Protein AF-A0A966RGW1-F1 (afdb_monomer)

pLDDT: mean 89.14, std 12.39, range [36.25, 98.25]

Foldseek 3Di:
DDWDWDADPVRDIDIDDDLQPLVSLDDAQDQEAEAEQQLPHPAPSVVSNVVSNVVVPPSHDYHYYHFAHACPGPVNVLCVLALNWAKWFQDPPPRDIDGDDLVQWDFDPVQADPVGGVLVRLLQRIWGADPPPRDTFHQDPVSLVVRCVRIDIDGPRPPHDPSR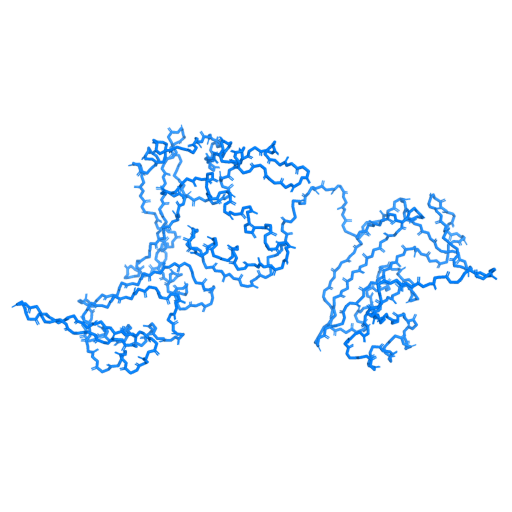HHYFDALSSPDGSSVLVSQCRVLVVCVVVVDNVSVCCSCRVHGSHHDYPPPPPPPPVPPVDVDDAQDDDQQWWAAAPVRDIHTPPDDPVRGPATQKAWEWEDDDQWIKIWIWGAGPVGDIDTRDIDIGRDLVVVVVVCVVSRNDQQRYEYECCPPNVVVVVSCVVRVYHYDYDDPDPDDDDDDPVD

Sequence (350 aa):
NKTAIKQFTNGMTLWVLGAHNKTNLQRRSIRWLIGDECWRWPTGHMAEAEARVTAFGWLGKCLFMSQGGHADDDMTKRHLMTDQREWTFACPECQARQPYQWEQIKWSADARTEQGWDYAAVRASTVMLCASCQAEFPDDDRTRKRLNQAGCYVRQNPTASPENVGFHWNALCAMSWGRLAELYLRAKQSAKLGDIEPLKIFYQKRLGQPWAEAYEDYSVDLTQSDYRLGEDWEKEAALDKSGHVLPAPYEASMASAKLRIITVDCQMDHVFVVARSWAADGSSRLLWHEKLISFDDVSNLAQRLEVHPSLVFVDAGYATYDVYRGCAARRWTALMGDARTTYQHRLPNG

Solvent-accessible surface area (backbone atoms only — not comparable to full-atom values): 20019 Å² total; per-residue (Å²): 131,77,72,48,78,47,78,46,98,87,75,49,72,50,77,46,69,53,68,79,46,63,74,67,46,47,99,54,79,37,48,73,45,76,42,69,58,42,55,74,47,52,84,66,45,66,59,44,44,55,63,20,23,59,86,44,54,93,75,28,47,80,47,79,40,59,58,28,35,43,56,86,35,63,56,47,54,51,42,70,56,11,21,39,17,37,52,23,28,39,39,91,87,77,60,54,71,43,64,77,54,75,89,34,54,46,53,53,75,83,24,54,49,101,92,48,70,42,56,66,48,33,37,75,44,17,29,40,39,37,92,84,78,59,52,78,38,65,65,45,74,68,50,41,48,58,38,51,73,57,43,47,75,44,70,71,32,85,85,35,53,90,88,35,79,32,81,48,72,42,38,71,68,79,46,60,52,16,61,50,50,46,53,50,53,53,15,51,53,38,35,77,74,72,43,49,64,55,40,50,49,43,40,12,70,39,54,43,35,57,44,60,91,63,79,72,73,77,77,58,83,72,70,84,59,99,72,59,75,68,60,87,56,86,53,44,12,24,22,30,90,87,66,50,78,39,48,49,84,70,62,73,90,59,43,70,36,53,40,34,38,36,44,34,47,56,55,97,80,34,32,42,39,42,32,32,37,26,27,71,86,72,52,72,46,75,38,48,71,50,80,39,71,47,75,66,54,52,49,54,48,30,60,76,68,59,34,46,46,72,38,30,36,32,44,30,84,45,67,42,69,60,42,50,55,54,20,65,78,58,50,32,40,71,42,70,90,67,95,64,93,74,78,87,81,76,53,102,86,104

Structure (mmCIF, N/CA/C/O backbone):
data_AF-A0A966RGW1-F1
#
_entry.id   AF-A0A966RGW1-F1
#
loop_
_atom_site.group_PDB
_atom_site.id
_atom_site.type_symbol
_atom_site.label_atom_id
_atom_site.label_alt_id
_atom_site.label_comp_id
_atom_site.label_asym_id
_atom_site.label_entity_id
_atom_site.label_seq_id
_atom_site.pdbx_PDB_ins_code
_atom_site.Cartn_x
_atom_site.Cartn_y
_atom_site.Cartn_z
_atom_site.occupancy
_atom_site.B_iso_or_equiv
_atom_site.auth_seq_id
_atom_site.auth_comp_id
_atom_site.auth_asym_id
_atom_site.auth_atom_id
_atom_site.pdbx_PDB_model_num
ATOM 1 N N . ASN A 1 1 ? -1.315 14.314 -27.175 1.00 52.00 1 ASN A N 1
ATOM 2 C CA . ASN A 1 1 ? -0.128 13.429 -27.217 1.00 52.00 1 ASN A CA 1
ATOM 3 C C . ASN A 1 1 ? 1.011 14.086 -27.977 1.00 52.00 1 ASN A C 1
ATOM 5 O O . ASN A 1 1 ? 1.069 13.976 -29.195 1.00 52.00 1 ASN A O 1
ATOM 9 N N . LYS A 1 2 ? 1.883 14.815 -27.272 1.00 62.91 2 LYS A N 1
ATOM 10 C CA . LYS A 1 2 ? 3.087 15.408 -27.868 1.00 62.91 2 LYS A CA 1
ATOM 11 C C . LYS A 1 2 ? 4.149 14.315 -27.993 1.00 62.91 2 LYS A C 1
ATOM 13 O O . LYS A 1 2 ? 4.483 13.681 -27.001 1.00 62.91 2 LYS A O 1
ATOM 18 N N . THR A 1 3 ? 4.634 14.094 -29.207 1.00 82.12 3 THR A N 1
ATOM 19 C CA . THR A 1 3 ? 5.845 13.306 -29.460 1.00 82.12 3 THR A CA 1
ATOM 20 C C . THR A 1 3 ? 7.001 14.286 -29.581 1.00 82.12 3 THR A C 1
ATOM 22 O O . THR A 1 3 ? 6.860 15.286 -30.284 1.00 82.12 3 THR A O 1
ATOM 25 N N . ALA A 1 4 ? 8.119 14.026 -28.910 1.00 90.44 4 ALA A N 1
ATOM 26 C CA . ALA A 1 4 ? 9.323 14.843 -29.037 1.00 90.44 4 ALA A CA 1
ATOM 27 C C . ALA A 1 4 ? 10.527 13.973 -29.395 1.00 90.44 4 ALA A C 1
ATOM 29 O O . ALA A 1 4 ? 10.626 12.818 -28.980 1.00 90.44 4 ALA A O 1
ATOM 30 N N . ILE A 1 5 ? 11.439 14.537 -30.181 1.00 92.75 5 ILE A N 1
ATOM 31 C CA . ILE A 1 5 ? 12.677 13.880 -30.590 1.00 92.75 5 ILE A CA 1
ATOM 32 C C . ILE A 1 5 ? 13.819 14.849 -30.321 1.00 92.75 5 ILE A C 1
ATOM 34 O O . ILE A 1 5 ? 13.765 16.004 -30.744 1.00 92.75 5 ILE A O 1
ATOM 38 N N . LYS A 1 6 ? 14.852 14.382 -29.623 1.00 93.88 6 LYS A N 1
ATOM 39 C CA . LYS A 1 6 ? 16.076 15.143 -29.379 1.00 93.88 6 LYS A CA 1
ATOM 40 C C . LYS A 1 6 ? 17.270 14.350 -29.879 1.00 93.88 6 LYS A C 1
ATOM 42 O O . LYS A 1 6 ? 17.503 13.235 -29.428 1.00 93.88 6 LYS A O 1
ATOM 47 N N . GLN A 1 7 ? 18.031 14.946 -30.785 1.00 94.75 7 GLN A N 1
ATOM 48 C CA . GLN A 1 7 ? 19.329 14.433 -31.205 1.00 94.75 7 GLN A CA 1
ATOM 49 C C . GLN A 1 7 ? 20.424 15.122 -30.391 1.00 94.75 7 GLN A C 1
ATOM 51 O O . GLN A 1 7 ? 20.390 16.341 -30.188 1.00 94.75 7 GLN A O 1
ATOM 56 N N . PHE A 1 8 ? 21.362 14.331 -29.891 1.00 94.56 8 PHE A N 1
ATOM 57 C CA . PHE A 1 8 ? 22.530 14.793 -29.154 1.00 94.56 8 PHE A CA 1
ATOM 58 C C . PHE A 1 8 ? 23.751 14.836 -30.075 1.00 94.56 8 PHE A C 1
ATOM 60 O O . PHE A 1 8 ? 23.830 14.119 -31.070 1.00 94.56 8 PHE A O 1
ATOM 67 N N . THR A 1 9 ? 24.733 15.663 -29.720 1.00 95.12 9 THR A N 1
ATOM 68 C CA . THR A 1 9 ? 25.970 15.860 -30.498 1.00 95.12 9 THR A CA 1
ATOM 69 C C . THR A 1 9 ? 26.828 14.601 -30.613 1.00 95.12 9 THR A C 1
ATOM 71 O O . THR A 1 9 ? 27.617 14.480 -31.540 1.00 95.12 9 THR A O 1
ATOM 74 N N . ASN A 1 10 ? 26.646 13.637 -29.709 1.00 92.88 10 ASN A N 1
ATOM 75 C CA . ASN A 1 10 ? 27.301 12.328 -29.740 1.00 92.88 10 ASN A CA 1
ATOM 76 C C . ASN A 1 10 ? 26.574 11.289 -30.619 1.00 92.88 10 ASN A C 1
ATOM 78 O O . ASN A 1 10 ? 26.874 10.101 -30.531 1.00 92.88 10 ASN A O 1
ATOM 82 N N . GLY A 1 11 ? 25.590 11.710 -31.420 1.00 90.25 11 GLY A N 1
ATOM 83 C CA . GLY A 1 11 ? 24.835 10.840 -32.324 1.00 90.25 11 GLY A CA 1
ATOM 84 C C . GLY A 1 11 ? 23.702 10.049 -31.663 1.00 90.25 11 GLY A C 1
ATOM 85 O O . GLY A 1 11 ? 22.970 9.344 -32.357 1.00 90.25 11 GLY A O 1
ATOM 86 N N . MET A 1 12 ? 23.501 10.167 -30.345 1.00 91.19 12 MET A N 1
ATOM 87 C CA . MET A 1 12 ? 22.359 9.539 -29.676 1.00 91.19 12 MET A CA 1
ATOM 88 C C . MET A 1 12 ? 21.057 10.289 -29.960 1.00 91.19 12 MET A C 1
ATOM 90 O O . MET A 1 12 ? 21.031 11.514 -30.080 1.00 91.19 12 MET A O 1
ATOM 94 N N . THR A 1 13 ? 19.950 9.549 -30.008 1.00 94.06 13 THR A N 1
ATOM 95 C CA . THR A 1 13 ? 18.604 10.113 -30.150 1.00 94.06 13 THR A CA 1
ATOM 96 C C . THR A 1 13 ? 17.738 9.702 -28.964 1.00 94.06 13 THR A C 1
ATOM 98 O O . THR A 1 13 ? 17.689 8.529 -28.605 1.00 94.06 13 THR A O 1
ATOM 101 N N . LEU A 1 14 ? 17.047 10.672 -28.366 1.00 94.25 14 LEU A N 1
ATOM 102 C CA . LEU A 1 14 ? 16.002 10.467 -27.368 1.00 94.25 14 LEU A CA 1
ATOM 103 C C . LEU A 1 14 ? 14.637 10.663 -28.025 1.00 94.25 14 LEU A C 1
ATOM 105 O O . LEU A 1 14 ? 14.368 11.714 -28.611 1.00 94.25 14 LEU A O 1
ATOM 109 N N . TRP A 1 15 ? 13.770 9.665 -27.880 1.00 94.19 15 TRP A N 1
ATOM 110 C CA . TRP A 1 15 ? 12.368 9.733 -28.274 1.00 94.19 15 TRP A CA 1
ATOM 111 C C . TRP A 1 15 ? 11.497 9.807 -27.026 1.00 94.19 15 TRP A C 1
ATOM 113 O O . TRP A 1 15 ? 11.569 8.935 -26.167 1.00 94.19 15 TRP A O 1
ATOM 123 N N . VAL A 1 16 ? 10.651 10.830 -26.951 1.00 94.44 16 VAL A N 1
ATOM 124 C CA . VAL A 1 16 ? 9.632 10.974 -25.909 1.00 94.44 16 VAL A CA 1
ATOM 125 C C . VAL A 1 16 ? 8.288 10.672 -26.546 1.00 94.44 16 VAL A C 1
ATOM 127 O O . VAL A 1 16 ? 7.813 11.417 -27.409 1.00 94.44 16 VAL A O 1
ATOM 130 N N . LEU A 1 17 ? 7.706 9.544 -26.152 1.00 92.94 17 LEU A N 1
ATOM 131 C CA . LEU A 1 17 ? 6.526 8.963 -26.776 1.00 92.94 17 LEU A CA 1
ATOM 132 C C . LEU A 1 17 ? 5.459 8.667 -25.724 1.00 92.94 17 LEU A C 1
ATOM 134 O O . LEU A 1 17 ? 5.764 8.202 -24.632 1.00 92.94 17 LEU A O 1
ATOM 138 N N . GLY A 1 18 ? 4.193 8.913 -26.064 1.00 92.56 18 GLY A N 1
ATOM 139 C CA . GLY A 1 18 ? 3.074 8.561 -25.189 1.00 92.56 18 GLY A CA 1
ATOM 140 C C . GLY A 1 18 ? 2.764 7.068 -25.261 1.00 92.56 18 GLY A C 1
ATOM 141 O O . GLY A 1 18 ? 2.483 6.570 -26.357 1.00 92.56 18 GLY A O 1
ATOM 142 N N . ALA A 1 19 ? 2.758 6.394 -24.108 1.00 92.12 19 ALA A N 1
ATOM 143 C CA . ALA A 1 19 ? 2.537 4.953 -24.003 1.00 92.12 19 ALA A CA 1
ATOM 144 C C . ALA A 1 19 ? 1.119 4.514 -24.395 1.00 92.12 19 ALA A C 1
ATOM 146 O O . ALA A 1 19 ? 0.965 3.418 -24.909 1.00 92.12 19 ALA A O 1
ATOM 147 N N . HIS A 1 20 ? 0.090 5.361 -24.256 1.00 91.50 20 HIS A N 1
ATOM 148 C CA . HIS A 1 20 ? -1.285 5.010 -24.653 1.00 91.50 20 HIS A CA 1
ATOM 149 C C . HIS A 1 20 ? -1.454 4.710 -26.149 1.00 91.50 20 HIS A C 1
ATOM 151 O O . HIS A 1 20 ? -2.347 3.960 -26.528 1.00 91.50 20 HIS A O 1
ATOM 157 N N . ASN A 1 21 ? -0.620 5.287 -27.020 1.00 90.88 21 ASN A N 1
ATOM 158 C CA . ASN A 1 21 ? -0.688 4.988 -28.446 1.00 90.88 21 ASN A CA 1
ATOM 159 C C . ASN A 1 21 ? 0.221 3.799 -28.764 1.00 90.88 21 ASN A C 1
ATOM 161 O O . ASN A 1 21 ? 1.435 3.967 -28.880 1.00 90.88 21 ASN A O 1
ATOM 165 N N . LYS A 1 22 ? -0.371 2.619 -28.979 1.00 88.94 22 LYS A N 1
ATOM 166 C CA . LYS A 1 22 ? 0.365 1.382 -29.277 1.00 88.94 22 LYS A CA 1
ATOM 167 C C . LYS A 1 22 ? 1.339 1.534 -30.452 1.00 88.94 22 LYS A C 1
ATOM 169 O O . LYS A 1 22 ? 2.441 1.004 -30.389 1.00 88.94 22 LYS A O 1
ATOM 174 N N . THR A 1 23 ? 1.003 2.317 -31.482 1.00 90.06 23 THR A N 1
ATOM 175 C CA . THR A 1 23 ? 1.876 2.554 -32.651 1.00 90.06 23 THR A CA 1
ATOM 176 C C . THR A 1 23 ? 3.212 3.198 -32.271 1.00 90.06 23 THR A C 1
ATOM 178 O O . THR A 1 23 ? 4.230 2.941 -32.915 1.00 90.06 23 THR A O 1
ATOM 181 N N . ASN A 1 24 ? 3.242 4.001 -31.203 1.00 90.31 24 ASN A N 1
ATOM 182 C CA . ASN A 1 24 ? 4.480 4.602 -30.709 1.00 90.31 24 ASN A CA 1
ATOM 183 C C . ASN A 1 24 ? 5.460 3.557 -30.162 1.00 90.31 24 ASN A C 1
ATOM 185 O O . ASN A 1 24 ? 6.668 3.763 -30.234 1.00 90.31 24 ASN A O 1
ATOM 189 N N . LEU A 1 25 ? 4.946 2.435 -29.662 1.00 90.62 25 LEU A N 1
ATOM 190 C CA . LEU A 1 25 ? 5.722 1.342 -29.073 1.00 90.62 25 LEU A CA 1
ATOM 191 C C . LEU A 1 25 ? 6.224 0.349 -30.134 1.00 90.62 25 LEU A C 1
ATOM 193 O O . LEU A 1 25 ? 6.805 -0.685 -29.819 1.00 90.62 25 LEU A O 1
ATOM 197 N N . GLN A 1 26 ? 6.004 0.645 -31.418 1.00 86.69 26 GLN A N 1
ATOM 198 C CA . GLN A 1 26 ? 6.347 -0.240 -32.525 1.00 86.69 26 GLN A CA 1
ATOM 199 C C . GLN A 1 26 ? 7.560 0.244 -33.337 1.00 86.69 26 GLN A C 1
ATOM 201 O O . GLN A 1 26 ? 7.945 1.415 -33.306 1.00 86.69 26 GLN A O 1
ATOM 206 N N . ARG A 1 27 ? 8.130 -0.682 -34.125 1.00 85.44 27 ARG A N 1
ATOM 207 C CA . ARG A 1 27 ? 9.086 -0.460 -35.236 1.00 85.44 27 ARG A CA 1
ATOM 208 C C . ARG A 1 27 ? 10.505 0.012 -34.890 1.00 85.44 27 ARG A C 1
ATOM 210 O O . ARG A 1 27 ? 11.372 -0.091 -35.749 1.00 85.44 27 ARG A O 1
ATOM 217 N N . ARG A 1 28 ? 10.764 0.542 -33.695 1.00 88.56 28 ARG A N 1
ATOM 218 C CA . ARG A 1 28 ? 12.084 1.089 -33.323 1.00 88.56 28 ARG A CA 1
ATOM 219 C C . ARG A 1 28 ? 12.853 0.132 -32.431 1.00 88.56 28 ARG A C 1
ATOM 221 O O . ARG A 1 28 ? 12.331 -0.251 -31.398 1.00 88.56 28 ARG A O 1
ATOM 228 N N . SER A 1 29 ? 14.103 -0.166 -32.758 1.00 92.06 29 SER A N 1
ATOM 229 C CA . SER A 1 29 ? 15.014 -0.795 -31.799 1.00 92.06 29 SER A CA 1
ATOM 230 C C . SER A 1 29 ? 15.501 0.261 -30.801 1.00 92.06 29 SER A C 1
ATOM 232 O O . SER A 1 29 ? 16.042 1.288 -31.210 1.00 92.06 29 SER A O 1
ATOM 234 N N . ILE A 1 30 ? 15.332 0.018 -29.501 1.00 93.88 30 ILE A N 1
ATOM 235 C CA . ILE A 1 30 ? 15.658 0.957 -28.418 1.00 93.88 30 ILE A CA 1
ATOM 236 C C . ILE A 1 30 ? 16.662 0.311 -27.465 1.00 93.88 30 ILE A C 1
ATOM 238 O O . ILE A 1 30 ? 16.379 -0.727 -26.890 1.00 93.88 30 ILE A O 1
ATOM 242 N N . ARG A 1 31 ? 17.832 0.923 -27.255 1.00 94.25 31 ARG A N 1
ATOM 243 C CA . ARG A 1 31 ? 18.824 0.385 -26.307 1.00 94.25 31 ARG A CA 1
ATOM 244 C C . ARG A 1 31 ? 18.465 0.667 -24.844 1.00 94.25 31 ARG A C 1
ATOM 246 O O . ARG A 1 31 ? 18.687 -0.180 -23.991 1.00 94.25 31 ARG A O 1
A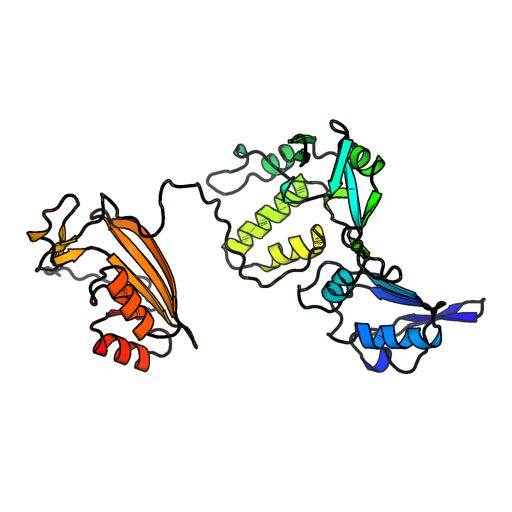TOM 253 N N . TRP A 1 32 ? 17.931 1.852 -24.556 1.00 95.12 32 TRP A N 1
ATOM 254 C CA . TRP A 1 32 ? 17.566 2.284 -23.206 1.00 95.12 32 TRP A CA 1
ATOM 255 C C . TRP A 1 32 ? 16.097 2.682 -23.207 1.00 95.12 32 TRP A C 1
ATOM 257 O O . TRP A 1 32 ? 15.737 3.720 -23.763 1.00 95.12 32 TRP A O 1
ATOM 267 N N . LEU A 1 33 ? 15.254 1.833 -22.633 1.00 95.81 33 LEU A N 1
ATOM 268 C CA . LEU A 1 33 ? 13.835 2.098 -22.469 1.00 95.81 33 LEU A CA 1
ATOM 269 C C . LEU A 1 33 ? 13.590 2.629 -21.058 1.00 95.81 33 LEU A C 1
ATOM 271 O O . LEU A 1 33 ? 13.975 1.989 -20.083 1.00 95.81 33 LEU A O 1
ATOM 275 N N . ILE A 1 34 ? 12.941 3.786 -20.961 1.00 96.69 34 ILE A N 1
ATOM 276 C CA . ILE A 1 34 ? 12.537 4.381 -19.688 1.00 96.69 34 ILE A CA 1
ATOM 277 C C . ILE A 1 34 ? 11.024 4.564 -19.732 1.00 96.69 34 ILE A C 1
ATOM 279 O O . ILE A 1 34 ? 10.515 5.262 -20.612 1.00 96.69 34 ILE A O 1
ATOM 283 N N . GLY A 1 35 ? 10.318 3.914 -18.813 1.00 95.69 35 GLY A N 1
ATOM 284 C CA . GLY A 1 35 ? 8.890 4.098 -18.607 1.00 95.69 35 GLY A CA 1
ATOM 285 C C . GLY A 1 35 ? 8.638 4.834 -17.301 1.00 95.69 35 GLY A C 1
ATOM 286 O O . GLY A 1 35 ? 9.167 4.453 -16.261 1.00 95.69 35 GLY A O 1
ATOM 287 N N . ASP A 1 36 ? 7.829 5.882 -17.367 1.00 95.50 36 ASP A N 1
ATOM 288 C CA . ASP A 1 36 ? 7.408 6.668 -16.212 1.00 95.50 36 ASP A CA 1
ATOM 289 C C . ASP A 1 36 ? 5.888 6.584 -16.049 1.00 95.50 36 ASP A C 1
ATOM 291 O O . ASP A 1 36 ? 5.157 6.406 -17.035 1.00 95.50 36 ASP A O 1
ATOM 295 N N . GLU A 1 37 ? 5.421 6.704 -14.806 1.00 94.19 37 GLU A N 1
ATOM 296 C CA . GLU A 1 37 ? 4.008 6.597 -14.421 1.00 94.19 37 GLU A CA 1
ATOM 297 C C . GLU A 1 37 ? 3.338 5.334 -14.992 1.00 94.19 37 GLU A C 1
ATOM 299 O O . GLU A 1 37 ? 2.222 5.372 -15.525 1.00 94.19 37 GLU A O 1
ATOM 304 N N . CYS A 1 38 ? 4.057 4.209 -14.918 1.00 94.94 38 CYS A N 1
ATOM 305 C CA . CYS A 1 38 ? 3.699 2.974 -15.615 1.00 94.94 38 CYS A CA 1
ATOM 306 C C . CYS A 1 38 ? 2.369 2.356 -15.150 1.00 94.94 38 CYS A C 1
ATOM 308 O O . CYS A 1 38 ? 1.731 1.668 -15.939 1.00 94.94 38 CYS A O 1
ATOM 310 N N . TRP A 1 39 ? 1.892 2.668 -13.940 1.00 92.12 39 TRP A N 1
ATOM 311 C CA . TRP A 1 39 ? 0.549 2.299 -13.457 1.00 92.12 39 TRP A CA 1
ATOM 312 C C . TRP A 1 39 ? -0.599 2.829 -14.337 1.00 92.12 39 TRP A C 1
ATOM 314 O O . TRP A 1 39 ? -1.712 2.320 -14.263 1.00 92.12 39 TRP A O 1
ATOM 324 N N . ARG A 1 40 ? -0.364 3.858 -15.169 1.00 93.00 40 ARG A N 1
ATOM 325 C CA . ARG A 1 40 ? -1.365 4.383 -16.125 1.00 93.00 40 ARG A CA 1
ATOM 326 C C . ARG A 1 40 ? -1.278 3.760 -17.510 1.00 93.00 40 ARG A C 1
ATOM 328 O O . ARG A 1 40 ? -2.094 4.082 -18.377 1.00 93.00 40 ARG A O 1
ATOM 335 N N . TRP A 1 41 ? -0.253 2.956 -17.774 1.00 93.31 41 TRP A N 1
ATOM 336 C CA . TRP A 1 41 ? -0.064 2.386 -19.100 1.00 93.31 41 TRP A CA 1
ATOM 337 C C . TRP A 1 41 ? -1.149 1.334 -19.356 1.00 93.31 41 TRP A C 1
ATOM 339 O O . TRP A 1 41 ? -1.454 0.555 -18.456 1.00 93.31 41 TRP A O 1
ATOM 349 N N . PRO A 1 42 ? -1.738 1.276 -20.566 1.00 93.12 42 PRO A N 1
ATOM 350 C CA . PRO A 1 42 ? -2.683 0.214 -20.889 1.00 93.12 42 PRO A CA 1
ATOM 351 C C . PRO A 1 42 ? -2.029 -1.167 -20.789 1.00 93.12 42 PRO A C 1
ATOM 353 O O . PRO A 1 42 ? -0.870 -1.337 -21.171 1.00 93.12 42 PRO A O 1
ATOM 356 N N . THR A 1 43 ? -2.789 -2.160 -20.337 1.00 92.00 43 THR A N 1
ATOM 357 C CA . THR A 1 43 ? -2.331 -3.549 -20.221 1.00 92.00 43 THR A CA 1
ATOM 358 C C . THR A 1 43 ? -1.711 -4.056 -21.528 1.00 92.00 43 THR A C 1
ATOM 360 O O . THR A 1 43 ? -2.234 -3.834 -22.624 1.00 92.00 43 THR A O 1
ATOM 363 N N . GLY A 1 44 ? -0.568 -4.727 -21.421 1.00 91.94 44 GLY A N 1
ATOM 364 C CA . GLY A 1 44 ? 0.227 -5.251 -22.529 1.00 91.94 44 GLY A CA 1
ATOM 365 C C . GLY A 1 44 ? 1.175 -4.232 -23.167 1.00 91.94 44 GLY A C 1
ATOM 366 O O . GLY A 1 44 ? 2.113 -4.628 -23.860 1.00 91.94 44 GLY A O 1
ATOM 367 N N . HIS A 1 45 ? 1.005 -2.926 -22.937 1.00 94.69 45 HIS A N 1
ATOM 368 C CA . HIS A 1 45 ? 1.870 -1.915 -23.556 1.00 94.69 45 HIS A CA 1
ATOM 369 C C . HIS A 1 45 ? 3.295 -1.945 -23.000 1.00 94.69 45 HIS A C 1
ATOM 371 O O . HIS A 1 45 ? 4.238 -1.628 -23.726 1.00 94.69 45 HIS A O 1
ATOM 377 N N . MET A 1 46 ? 3.477 -2.364 -21.746 1.00 93.88 46 MET A N 1
ATOM 378 C CA . MET A 1 46 ? 4.812 -2.553 -21.184 1.00 93.88 46 MET A CA 1
ATOM 379 C C . MET A 1 46 ? 5.586 -3.623 -21.961 1.00 93.88 46 MET A C 1
ATOM 381 O O . MET A 1 46 ? 6.697 -3.357 -22.410 1.00 93.88 46 MET A O 1
ATOM 385 N N . ALA A 1 47 ? 4.966 -4.777 -22.229 1.00 92.75 47 ALA A N 1
ATOM 386 C CA . ALA A 1 47 ? 5.574 -5.850 -23.015 1.00 92.75 47 ALA A CA 1
ATOM 387 C C . ALA A 1 47 ? 5.906 -5.408 -24.454 1.00 92.75 47 ALA A C 1
ATOM 389 O O . ALA A 1 47 ? 6.982 -5.711 -24.972 1.00 92.75 47 ALA A O 1
ATOM 390 N N . GLU A 1 48 ? 5.022 -4.634 -25.093 1.00 94.44 48 GLU A N 1
ATOM 391 C CA . GLU A 1 48 ? 5.275 -4.063 -26.426 1.00 94.44 48 GLU A CA 1
ATOM 392 C C . GLU A 1 48 ? 6.492 -3.127 -26.430 1.00 94.44 48 GLU A C 1
ATOM 394 O O . GLU A 1 48 ? 7.301 -3.153 -27.362 1.00 94.44 48 GLU A O 1
ATOM 399 N N . ALA A 1 49 ? 6.645 -2.316 -25.379 1.00 94.38 49 ALA A N 1
ATOM 400 C CA . ALA A 1 49 ? 7.787 -1.429 -25.217 1.00 94.38 49 ALA A CA 1
ATOM 401 C C . ALA A 1 49 ? 9.082 -2.221 -24.967 1.00 94.38 49 ALA A C 1
ATOM 403 O O . ALA A 1 49 ? 10.090 -1.975 -25.631 1.00 94.38 49 ALA A O 1
ATOM 404 N N . GLU A 1 50 ? 9.058 -3.212 -24.075 1.00 93.06 50 GLU A N 1
ATOM 405 C CA . GLU A 1 50 ? 10.206 -4.080 -23.778 1.00 93.06 50 GLU A CA 1
ATOM 406 C C . GLU A 1 50 ? 10.692 -4.854 -25.005 1.00 93.06 50 GLU A C 1
ATOM 408 O O . GLU A 1 50 ? 11.898 -4.970 -25.236 1.00 93.06 50 GLU A O 1
ATOM 413 N N . ALA A 1 51 ? 9.772 -5.308 -25.861 1.00 93.38 51 ALA A N 1
ATOM 414 C CA . ALA A 1 51 ? 10.106 -6.015 -27.092 1.00 93.38 51 ALA A CA 1
ATOM 415 C C . ALA A 1 51 ? 10.999 -5.186 -28.036 1.00 93.38 51 ALA A C 1
ATOM 417 O O . ALA A 1 51 ? 11.609 -5.739 -28.954 1.00 93.38 51 ALA A O 1
ATOM 418 N N . ARG A 1 52 ? 11.089 -3.861 -27.854 1.00 92.50 52 ARG A N 1
ATOM 419 C CA . ARG A 1 52 ? 11.974 -2.963 -28.622 1.00 92.50 52 ARG A CA 1
ATOM 420 C C . ARG A 1 52 ? 13.432 -3.022 -28.191 1.00 92.50 52 ARG A C 1
ATOM 422 O O . ARG A 1 52 ? 14.302 -2.601 -28.952 1.00 92.50 52 ARG A O 1
ATOM 429 N N . VAL A 1 53 ? 13.699 -3.562 -27.008 1.00 94.38 53 VAL A N 1
ATOM 430 C CA . VAL A 1 53 ? 15.043 -3.666 -26.432 1.00 94.38 53 VAL A CA 1
ATOM 431 C C . VAL A 1 53 ? 15.765 -4.943 -26.871 1.00 94.38 53 VAL A C 1
ATOM 433 O O . VAL A 1 53 ? 16.993 -4.980 -26.905 1.00 94.38 53 VAL A O 1
ATOM 436 N N . THR A 1 54 ? 15.013 -5.949 -27.325 1.00 89.69 54 THR A N 1
ATOM 437 C CA . THR A 1 54 ? 15.507 -7.284 -27.719 1.00 89.69 54 THR A CA 1
ATOM 438 C C . THR A 1 54 ? 16.666 -7.259 -28.721 1.00 89.69 54 THR A C 1
ATOM 440 O O . THR A 1 54 ? 17.616 -8.024 -28.572 1.00 89.69 54 THR A O 1
ATOM 443 N N . ALA A 1 55 ? 16.651 -6.338 -29.691 1.00 89.50 55 ALA A N 1
ATOM 444 C CA . ALA A 1 55 ? 17.704 -6.204 -30.701 1.00 89.50 55 ALA A CA 1
ATOM 445 C C . ALA A 1 55 ? 19.093 -5.860 -30.123 1.00 89.50 55 ALA A C 1
ATOM 447 O O . ALA A 1 55 ? 20.098 -6.042 -30.805 1.00 89.50 55 ALA A O 1
ATOM 448 N N . PHE A 1 56 ? 19.162 -5.357 -28.886 1.00 88.56 56 PHE A N 1
ATOM 449 C CA . PHE A 1 56 ? 20.413 -4.987 -28.219 1.00 88.56 56 PHE A CA 1
ATOM 450 C C . PHE A 1 56 ? 20.936 -6.056 -27.248 1.00 88.56 56 PHE A C 1
ATOM 452 O O . PHE A 1 56 ? 22.019 -5.868 -26.689 1.00 88.56 56 PHE A O 1
ATOM 459 N N . GLY A 1 57 ? 20.215 -7.170 -27.053 1.00 88.00 57 GLY A N 1
ATOM 460 C CA . GLY A 1 57 ? 20.615 -8.251 -26.146 1.00 88.00 57 GLY A CA 1
ATOM 461 C C . GLY A 1 57 ? 21.054 -7.727 -24.772 1.00 88.00 57 GLY A C 1
ATOM 462 O O . GLY A 1 57 ? 20.372 -6.904 -24.168 1.00 88.00 57 GLY A O 1
ATOM 463 N N . TRP A 1 58 ? 22.245 -8.133 -24.322 1.00 84.75 58 TRP A N 1
ATOM 464 C CA . TRP A 1 58 ? 22.830 -7.746 -23.027 1.00 84.75 58 TRP A CA 1
ATOM 465 C C . TRP A 1 58 ? 23.157 -6.245 -22.873 1.00 84.75 58 TRP A C 1
ATOM 467 O O . TRP A 1 58 ? 23.388 -5.772 -21.761 1.00 84.75 58 TRP A O 1
ATOM 477 N N . LEU A 1 59 ? 23.200 -5.476 -23.970 1.00 91.75 59 LEU A N 1
ATOM 478 C CA . LEU A 1 59 ? 23.429 -4.023 -23.936 1.00 91.75 59 LEU A CA 1
ATOM 479 C C . LEU A 1 59 ? 22.143 -3.221 -23.710 1.00 91.75 59 LEU A C 1
ATOM 481 O O . LEU A 1 59 ? 22.226 -2.006 -23.481 1.00 91.75 59 LEU A O 1
ATOM 485 N N . GLY A 1 60 ? 20.990 -3.875 -23.852 1.00 93.56 60 GLY A N 1
ATOM 486 C CA . GLY A 1 60 ? 19.674 -3.290 -23.681 1.00 93.56 60 GLY A CA 1
ATOM 487 C C . GLY A 1 60 ? 19.289 -3.172 -22.209 1.00 93.56 60 GLY A C 1
ATOM 488 O O . GLY A 1 60 ? 19.575 -4.071 -21.422 1.00 93.56 60 GLY A O 1
ATOM 489 N N . LYS A 1 61 ? 18.645 -2.069 -21.818 1.00 94.75 61 LYS A N 1
ATOM 490 C CA . LYS A 1 61 ? 18.127 -1.885 -20.454 1.00 94.75 61 LYS A CA 1
ATOM 491 C C . LYS A 1 61 ? 16.720 -1.304 -20.458 1.00 94.75 61 LYS A C 1
ATOM 493 O O . LYS A 1 61 ? 16.433 -0.385 -21.227 1.00 94.75 61 LYS A O 1
ATOM 498 N N . CYS A 1 62 ? 15.897 -1.792 -19.535 1.00 95.62 62 CYS A N 1
ATOM 499 C CA . CYS A 1 62 ? 14.579 -1.253 -19.223 1.00 95.62 62 CYS A CA 1
ATOM 500 C C . CYS A 1 62 ? 14.588 -0.683 -17.800 1.00 95.62 62 CYS A C 1
ATOM 502 O O . CYS A 1 62 ? 14.992 -1.370 -16.864 1.00 95.62 62 CYS A O 1
ATOM 504 N N . LEU A 1 63 ? 14.140 0.559 -17.640 1.00 96.44 63 LEU A N 1
ATOM 505 C CA . LEU A 1 63 ? 13.899 1.200 -16.351 1.00 96.44 63 LEU A CA 1
ATOM 506 C C . LEU A 1 63 ? 12.428 1.608 -16.288 1.00 96.44 63 LEU A C 1
ATOM 508 O O . LEU A 1 63 ? 12.014 2.506 -17.017 1.00 96.44 63 LEU A O 1
ATOM 512 N N . PHE A 1 64 ? 11.651 0.965 -15.422 1.00 96.50 64 PHE A N 1
ATOM 513 C CA . PHE A 1 64 ? 10.252 1.316 -15.189 1.00 96.50 64 PHE A CA 1
ATOM 514 C C . PHE A 1 64 ? 10.092 1.951 -13.815 1.00 96.50 64 PHE A C 1
ATOM 516 O O . PHE A 1 64 ? 10.561 1.415 -12.813 1.00 96.50 64 PHE A O 1
ATOM 523 N N . MET A 1 65 ? 9.433 3.102 -13.786 1.00 95.94 65 MET A N 1
ATOM 524 C CA . MET A 1 65 ? 9.144 3.880 -12.591 1.00 95.94 65 MET A CA 1
ATOM 525 C C . MET A 1 65 ? 7.639 4.100 -12.490 1.00 95.94 65 MET A C 1
ATOM 527 O O . MET A 1 65 ? 6.956 4.357 -13.488 1.00 95.94 65 MET A O 1
ATOM 531 N N . SER A 1 66 ? 7.111 3.965 -11.279 1.00 95.38 66 SER A N 1
ATOM 532 C CA . SER A 1 66 ? 5.688 4.108 -11.007 1.00 95.38 66 SER A CA 1
ATOM 533 C C . SER A 1 66 ? 5.439 4.272 -9.509 1.00 95.38 66 SER A C 1
ATOM 535 O O . SER A 1 66 ? 6.255 3.848 -8.694 1.00 95.38 66 SER A O 1
ATOM 537 N N . GLN A 1 67 ? 4.286 4.834 -9.157 1.00 93.25 67 GLN A N 1
ATOM 538 C CA . GLN A 1 67 ? 3.619 4.560 -7.879 1.00 93.25 67 GLN A CA 1
ATOM 539 C C . GLN A 1 67 ? 2.955 3.168 -7.907 1.00 93.25 67 GLN A C 1
ATOM 541 O O . GLN A 1 67 ? 2.920 2.520 -8.961 1.00 93.25 67 GLN A O 1
ATOM 546 N N . GLY A 1 68 ? 2.381 2.741 -6.777 1.00 90.19 68 GLY A N 1
ATOM 547 C CA . GLY A 1 68 ? 1.519 1.562 -6.742 1.00 90.19 68 GLY A CA 1
ATOM 548 C C . GLY A 1 68 ? 0.319 1.734 -7.679 1.00 90.19 68 GLY A C 1
ATOM 549 O O . GLY A 1 68 ? -0.291 2.805 -7.728 1.00 90.19 68 GLY A O 1
ATOM 550 N N . GLY A 1 69 ? 0.011 0.703 -8.460 1.00 89.62 69 GLY A N 1
ATOM 551 C CA . GLY A 1 69 ? -1.166 0.662 -9.323 1.00 89.62 69 GLY A CA 1
ATOM 552 C C . GLY A 1 69 ? -2.184 -0.348 -8.806 1.00 89.62 69 GLY A C 1
ATOM 553 O O . GLY A 1 69 ? -2.448 -0.376 -7.603 1.00 89.62 69 GLY A O 1
ATOM 554 N N . HIS A 1 70 ? -2.785 -1.143 -9.681 1.00 90.25 70 HIS A N 1
ATOM 555 C CA . HIS A 1 70 ? -3.706 -2.212 -9.280 1.00 90.25 70 HIS A CA 1
ATOM 556 C C . HIS A 1 70 ? -2.966 -3.548 -9.157 1.00 90.25 70 HIS A C 1
ATOM 558 O O . HIS A 1 70 ? -1.996 -3.787 -9.868 1.00 90.25 70 HIS A O 1
ATOM 564 N N . ALA A 1 71 ? -3.416 -4.431 -8.264 1.00 87.25 71 ALA A N 1
ATOM 565 C CA . ALA A 1 71 ? -2.738 -5.705 -7.997 1.00 87.25 71 ALA A CA 1
ATOM 566 C C . ALA A 1 71 ? -2.563 -6.603 -9.241 1.00 87.25 71 ALA A C 1
ATOM 568 O O . ALA A 1 71 ? -1.629 -7.402 -9.311 1.00 87.25 71 ALA A O 1
ATOM 569 N N . ASP A 1 72 ? -3.443 -6.465 -10.229 1.00 86.38 72 ASP A N 1
ATOM 570 C CA . ASP A 1 72 ? -3.451 -7.212 -11.483 1.00 86.38 72 ASP A CA 1
ATOM 571 C C . ASP A 1 72 ? -2.769 -6.480 -12.653 1.00 86.38 72 ASP A C 1
ATOM 573 O O . ASP A 1 72 ? -2.718 -7.020 -13.766 1.00 86.38 72 ASP A O 1
ATOM 577 N N . ASP A 1 73 ? -2.208 -5.290 -12.431 1.00 90.06 73 ASP A N 1
ATOM 578 C CA . ASP A 1 73 ? -1.573 -4.509 -13.488 1.00 90.06 73 ASP A CA 1
ATOM 579 C C . ASP A 1 73 ? -0.176 -5.023 -13.887 1.00 90.06 73 ASP A C 1
ATOM 581 O O . ASP A 1 73 ? 0.469 -5.831 -13.207 1.00 90.06 73 ASP A O 1
ATOM 585 N N . ASP A 1 74 ? 0.292 -4.564 -15.051 1.00 92.31 74 ASP A N 1
ATOM 586 C CA . ASP A 1 74 ? 1.581 -4.979 -15.610 1.00 92.31 74 ASP A CA 1
ATOM 587 C C . ASP A 1 74 ? 2.752 -4.581 -14.702 1.00 92.31 74 ASP A C 1
ATOM 589 O O . ASP A 1 74 ? 3.700 -5.352 -14.566 1.00 92.31 74 ASP A O 1
ATOM 593 N N . MET A 1 75 ? 2.690 -3.408 -14.056 1.00 92.31 75 MET A N 1
ATOM 594 C CA . MET A 1 75 ? 3.748 -2.934 -13.154 1.00 92.31 75 MET A CA 1
ATOM 595 C C . MET A 1 75 ? 3.913 -3.847 -11.946 1.00 92.31 75 MET A C 1
ATOM 597 O O . MET A 1 75 ? 5.037 -4.220 -11.608 1.00 92.31 75 MET A O 1
ATOM 601 N N . THR A 1 76 ? 2.810 -4.224 -11.312 1.00 91.94 76 THR A N 1
ATOM 602 C CA . THR A 1 76 ? 2.785 -5.078 -10.127 1.00 91.94 76 THR A CA 1
ATOM 603 C C . THR A 1 76 ? 3.292 -6.464 -10.480 1.00 91.94 76 THR A C 1
ATOM 605 O O . THR A 1 76 ? 4.222 -6.962 -9.843 1.00 91.94 76 THR A O 1
ATOM 608 N N . LYS A 1 77 ? 2.783 -7.055 -11.568 1.00 91.94 77 LYS A N 1
ATOM 609 C CA . LYS A 1 77 ? 3.292 -8.330 -12.098 1.00 91.94 77 LYS A CA 1
ATOM 610 C C . LYS A 1 77 ? 4.791 -8.262 -12.378 1.00 91.94 77 LYS A C 1
ATOM 612 O O . LYS A 1 77 ? 5.519 -9.193 -12.034 1.00 91.94 77 LYS A O 1
ATOM 617 N N . ARG A 1 78 ? 5.272 -7.159 -12.962 1.00 91.56 78 ARG A N 1
ATOM 618 C CA . ARG A 1 78 ? 6.696 -6.967 -13.250 1.00 91.56 78 ARG A CA 1
ATOM 619 C C . ARG A 1 78 ? 7.522 -6.874 -11.976 1.00 91.56 78 ARG A C 1
ATOM 621 O O . ARG A 1 78 ? 8.546 -7.542 -11.892 1.00 91.56 78 ARG A O 1
ATOM 628 N N . HIS A 1 79 ? 7.069 -6.108 -10.984 1.00 93.88 79 HIS A N 1
ATOM 629 C CA . HIS A 1 79 ? 7.741 -5.984 -9.694 1.00 93.88 79 HIS A CA 1
ATOM 630 C C . HIS A 1 79 ? 7.861 -7.340 -8.985 1.00 93.88 79 HIS A C 1
ATOM 632 O O . HIS A 1 79 ? 8.950 -7.691 -8.532 1.00 93.88 79 HIS A O 1
ATOM 638 N N . LEU A 1 80 ? 6.797 -8.151 -8.978 1.00 92.25 80 LEU A N 1
ATOM 639 C CA . LEU A 1 80 ? 6.803 -9.491 -8.374 1.00 92.25 80 LEU A CA 1
ATOM 640 C C . LEU A 1 80 ? 7.841 -10.439 -9.008 1.00 92.25 80 LEU A C 1
ATOM 642 O O . LEU A 1 80 ? 8.397 -11.292 -8.317 1.00 92.25 80 LEU A O 1
ATOM 646 N N . MET A 1 81 ? 8.161 -10.259 -10.295 1.00 92.50 81 MET A N 1
ATOM 647 C CA . MET A 1 81 ? 9.188 -11.032 -11.019 1.00 92.50 81 MET A CA 1
ATOM 648 C C . MET A 1 81 ? 10.636 -10.569 -10.759 1.00 92.50 81 MET A C 1
ATOM 650 O O . MET A 1 81 ? 11.574 -11.156 -11.310 1.00 92.50 81 MET A O 1
ATOM 654 N N . THR A 1 82 ? 10.835 -9.510 -9.969 1.00 96.06 82 THR A N 1
ATOM 655 C CA . THR A 1 82 ? 12.161 -8.990 -9.589 1.00 96.06 82 THR A CA 1
ATOM 656 C C . THR A 1 82 ? 12.630 -9.532 -8.239 1.00 96.06 82 THR A C 1
ATOM 658 O O . THR A 1 82 ? 11.886 -10.221 -7.537 1.00 96.06 82 THR A O 1
ATOM 661 N N . ASP A 1 83 ? 13.856 -9.176 -7.842 1.00 96.81 83 ASP A N 1
ATOM 662 C CA . ASP A 1 83 ? 14.395 -9.438 -6.500 1.00 96.81 83 ASP A CA 1
ATOM 663 C C . ASP A 1 83 ? 13.762 -8.594 -5.367 1.00 96.81 83 ASP A C 1
ATOM 665 O O . ASP A 1 83 ? 14.121 -8.786 -4.198 1.00 96.81 83 ASP A O 1
ATOM 669 N N . GLN A 1 84 ? 12.810 -7.709 -5.705 1.00 96.25 84 GLN A N 1
ATOM 670 C CA . GLN A 1 84 ? 11.947 -6.942 -4.795 1.00 96.25 84 GLN A CA 1
ATOM 671 C C . GLN A 1 84 ? 12.730 -6.310 -3.640 1.00 96.25 84 GLN A C 1
ATOM 673 O O . GLN A 1 84 ? 12.542 -6.662 -2.480 1.00 96.25 84 GLN A O 1
ATOM 678 N N . ARG A 1 85 ? 13.691 -5.428 -3.929 1.00 97.69 85 ARG A N 1
ATOM 679 C CA . ARG A 1 85 ? 14.494 -4.815 -2.867 1.00 97.69 85 ARG A CA 1
ATOM 680 C C . ARG A 1 85 ? 13.696 -3.776 -2.104 1.00 97.69 85 ARG A C 1
ATOM 682 O O . ARG A 1 85 ? 13.228 -2.800 -2.684 1.00 97.69 85 ARG A O 1
ATOM 689 N N . GLU A 1 86 ? 13.678 -3.931 -0.792 1.00 97.38 86 GLU A N 1
ATOM 690 C CA . GLU A 1 86 ? 13.015 -3.012 0.125 1.00 97.38 86 GLU A CA 1
ATOM 691 C C . GLU A 1 86 ? 14.033 -2.082 0.784 1.00 97.38 86 GLU A C 1
ATOM 693 O O . GLU A 1 86 ? 15.120 -2.529 1.174 1.00 97.38 86 GLU A O 1
ATOM 698 N N . TRP A 1 87 ? 13.703 -0.796 0.916 1.00 97.81 87 TRP A N 1
ATOM 699 C CA . TRP A 1 87 ? 14.519 0.136 1.693 1.00 97.81 87 TRP A CA 1
ATOM 700 C C . TRP A 1 87 ? 14.352 -0.148 3.192 1.00 97.81 87 TRP A C 1
ATOM 702 O O . TRP A 1 87 ? 13.268 -0.011 3.758 1.00 97.81 87 TRP A O 1
ATOM 712 N N . THR A 1 88 ? 15.441 -0.543 3.849 1.00 97.81 88 THR A N 1
ATOM 713 C CA . THR A 1 88 ? 15.451 -0.941 5.267 1.00 97.81 88 THR A CA 1
ATOM 714 C C . THR A 1 88 ? 16.369 -0.054 6.089 1.00 97.81 88 THR A C 1
ATOM 716 O O . THR A 1 88 ? 17.342 0.475 5.555 1.00 97.81 88 THR A O 1
ATOM 719 N N . PHE A 1 89 ? 16.137 0.027 7.397 1.00 97.44 89 PHE A N 1
ATOM 720 C CA . PHE A 1 89 ? 17.042 0.650 8.365 1.00 97.44 89 PHE A CA 1
ATOM 721 C C . PHE A 1 89 ? 17.450 -0.343 9.459 1.00 97.44 89 PHE A C 1
ATOM 723 O O . PHE A 1 89 ? 16.742 -1.313 9.730 1.00 97.44 89 PHE A O 1
ATOM 730 N N . ALA A 1 90 ? 18.603 -0.110 10.089 1.00 97.81 90 ALA A N 1
ATOM 731 C CA . ALA A 1 90 ? 18.998 -0.820 11.304 1.00 97.81 90 ALA A CA 1
ATOM 732 C C . ALA A 1 90 ? 18.509 -0.038 12.528 1.00 97.81 90 ALA A C 1
ATOM 734 O O . ALA A 1 90 ? 18.779 1.160 12.646 1.00 97.81 90 ALA A O 1
ATOM 735 N N . CYS A 1 91 ? 17.785 -0.704 13.427 1.00 97.31 91 CYS A N 1
ATOM 736 C CA . CYS A 1 91 ? 17.318 -0.099 14.667 1.00 97.31 91 CYS A CA 1
ATOM 737 C C . CYS A 1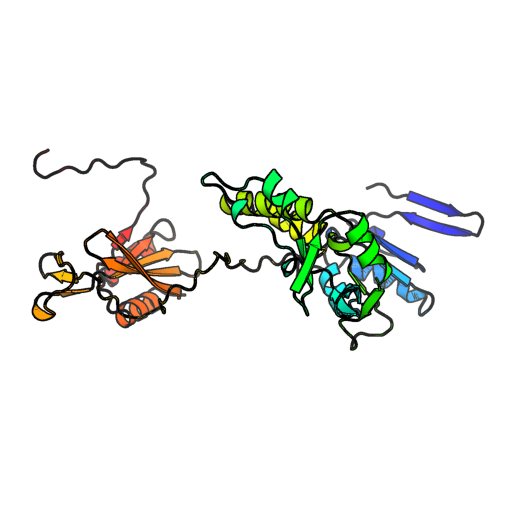 91 ? 18.516 0.373 15.513 1.00 97.31 91 CYS A C 1
ATOM 739 O O . CYS A 1 91 ? 19.368 -0.450 15.843 1.00 97.31 91 CYS A O 1
ATOM 741 N N . PRO A 1 92 ? 18.592 1.651 15.921 1.00 96.50 92 PRO A N 1
ATOM 742 C CA . PRO A 1 92 ? 19.717 2.128 16.718 1.00 96.50 92 PRO A CA 1
ATOM 743 C C . PRO A 1 92 ? 19.846 1.475 18.102 1.00 96.50 92 PRO A C 1
ATOM 745 O O . PRO A 1 92 ? 20.951 1.441 18.633 1.00 96.50 92 PRO A O 1
ATOM 748 N N . GLU A 1 93 ? 18.751 0.944 18.655 1.00 96.44 93 GLU A N 1
ATOM 749 C CA . GLU A 1 93 ? 18.716 0.345 19.997 1.00 96.44 93 GLU A CA 1
ATOM 750 C C . GLU A 1 93 ? 19.086 -1.148 19.996 1.00 96.44 93 GLU A C 1
ATOM 752 O O . GLU A 1 93 ? 19.877 -1.590 20.821 1.00 96.44 93 GLU A O 1
ATOM 757 N N . CYS A 1 94 ? 18.554 -1.940 19.054 1.00 96.31 94 CYS A N 1
ATOM 758 C CA . CYS A 1 94 ? 18.770 -3.399 19.013 1.00 96.31 94 CYS A CA 1
ATOM 759 C C . CYS A 1 94 ? 19.533 -3.905 17.782 1.00 96.31 94 CYS A C 1
ATOM 761 O O . CYS A 1 94 ? 19.779 -5.102 17.668 1.00 96.31 94 CYS A O 1
ATOM 763 N N . GLN A 1 95 ? 19.880 -3.025 16.837 1.00 96.50 95 GLN A N 1
ATOM 764 C CA . GLN A 1 95 ? 20.559 -3.339 15.570 1.00 96.50 95 GLN A CA 1
ATOM 765 C C . GLN A 1 95 ? 19.800 -4.284 14.621 1.00 96.50 95 GLN A C 1
ATOM 767 O O . GLN A 1 95 ? 20.278 -4.554 13.518 1.00 96.50 95 GLN A O 1
ATOM 772 N N . ALA A 1 96 ? 18.592 -4.730 14.982 1.00 96.50 96 ALA A N 1
ATOM 773 C CA . ALA A 1 96 ? 17.724 -5.473 14.079 1.00 96.50 96 ALA A CA 1
ATOM 774 C C . ALA A 1 96 ? 17.398 -4.625 12.840 1.00 96.50 96 ALA A C 1
ATOM 776 O O . ALA A 1 96 ? 17.035 -3.448 12.947 1.00 96.50 96 ALA A O 1
ATOM 777 N N . ARG A 1 97 ? 17.543 -5.225 11.655 1.00 96.81 97 ARG A N 1
ATOM 778 C CA . ARG A 1 97 ? 17.243 -4.579 10.375 1.00 96.81 97 ARG A CA 1
ATOM 779 C C . ARG A 1 97 ? 15.794 -4.830 9.990 1.00 96.81 97 ARG A C 1
ATOM 781 O O . ARG A 1 97 ? 15.351 -5.973 9.996 1.00 96.81 97 ARG A O 1
ATOM 788 N N . GLN A 1 98 ? 15.089 -3.770 9.618 1.00 96.50 98 GLN A N 1
ATOM 789 C CA . GLN A 1 98 ? 13.676 -3.838 9.261 1.00 96.50 98 GLN A CA 1
ATOM 790 C C . GLN A 1 98 ? 13.321 -2.855 8.141 1.00 96.50 98 GLN A C 1
ATOM 792 O O . GLN A 1 98 ? 13.968 -1.809 8.010 1.00 96.50 98 GLN A O 1
ATOM 797 N N . PRO A 1 99 ? 12.312 -3.178 7.322 1.00 96.81 99 PRO A N 1
ATOM 798 C CA . PRO A 1 99 ? 11.729 -2.231 6.384 1.00 96.81 99 PRO A CA 1
ATOM 799 C C . PRO A 1 99 ? 10.882 -1.179 7.106 1.00 96.81 99 PRO A C 1
ATOM 801 O O . PRO A 1 99 ? 10.486 -1.358 8.258 1.00 96.81 99 PRO A O 1
ATOM 804 N N . TYR A 1 100 ? 10.581 -0.093 6.400 1.00 96.25 100 TYR A N 1
ATOM 805 C CA . TYR A 1 100 ? 9.586 0.878 6.841 1.00 96.25 100 TYR A CA 1
ATOM 806 C C . TYR A 1 100 ? 8.175 0.327 6.598 1.00 96.25 100 TYR A C 1
ATOM 808 O O . TYR A 1 100 ? 7.737 0.239 5.451 1.00 96.25 100 TYR A O 1
ATOM 816 N N . GLN A 1 101 ? 7.467 -0.030 7.669 1.00 95.06 101 GLN A N 1
ATOM 817 C CA . GLN A 1 101 ? 6.129 -0.627 7.609 1.00 95.06 101 GLN A CA 1
ATOM 818 C C . GLN A 1 101 ? 5.074 0.281 8.245 1.00 95.06 101 GLN A C 1
ATOM 820 O O . GLN A 1 101 ? 5.339 0.956 9.239 1.00 95.06 101 GLN A O 1
ATOM 825 N N . TRP A 1 102 ? 3.869 0.310 7.669 1.00 95.88 102 TRP A N 1
ATOM 826 C CA . TRP A 1 102 ? 2.779 1.159 8.165 1.00 95.88 102 TRP A CA 1
ATOM 827 C C . TRP A 1 102 ? 2.300 0.707 9.548 1.00 95.88 102 TRP A C 1
ATOM 829 O O . TRP A 1 102 ? 1.982 1.526 10.405 1.00 95.88 102 TRP A O 1
ATOM 839 N N . GLU A 1 103 ? 2.346 -0.597 9.798 1.00 94.38 103 GLU A N 1
ATOM 840 C CA . GLU A 1 103 ? 1.939 -1.271 11.031 1.00 94.38 103 GLU A CA 1
ATOM 841 C C . GLU A 1 103 ? 2.749 -0.812 12.254 1.00 94.38 103 GLU A C 1
ATOM 843 O O . GLU A 1 103 ? 2.268 -0.894 13.389 1.00 94.38 103 GLU A O 1
ATOM 848 N N . GLN A 1 104 ? 3.966 -0.313 12.017 1.00 96.06 104 GLN A N 1
ATOM 849 C CA . GLN A 1 104 ? 4.878 0.223 13.027 1.00 96.06 104 GLN A CA 1
ATOM 850 C C . GLN A 1 104 ? 4.557 1.668 13.421 1.00 96.06 104 GLN A C 1
ATOM 852 O O . GLN A 1 104 ? 5.080 2.145 14.426 1.00 96.06 104 GLN A O 1
ATOM 857 N N . ILE A 1 105 ? 3.728 2.380 12.654 1.00 97.62 105 ILE A N 1
ATOM 858 C CA . ILE A 1 105 ? 3.310 3.741 12.992 1.00 97.62 105 ILE A CA 1
ATOM 859 C C . ILE A 1 105 ? 2.188 3.676 14.020 1.00 97.62 105 ILE A C 1
ATOM 861 O O . ILE A 1 105 ? 1.137 3.081 13.773 1.00 97.62 105 ILE A O 1
ATOM 865 N N . LYS A 1 106 ? 2.409 4.302 15.175 1.00 96.88 106 LYS A N 1
ATOM 866 C CA . LYS A 1 106 ? 1.444 4.385 16.276 1.00 96.88 106 LYS A CA 1
ATOM 867 C C . LYS A 1 106 ? 1.266 5.832 16.708 1.00 96.88 106 LYS A C 1
ATOM 869 O O . LYS A 1 106 ? 2.162 6.649 16.541 1.00 96.88 106 LYS A O 1
ATOM 874 N N . TRP A 1 107 ? 0.103 6.141 17.262 1.00 96.75 107 TRP A N 1
ATOM 875 C CA . TRP A 1 107 ? -0.230 7.434 17.858 1.00 96.75 107 TRP A CA 1
ATOM 876 C C . TRP A 1 107 ? -1.105 7.202 19.091 1.00 96.75 107 TRP A C 1
ATOM 878 O O . TRP A 1 107 ? -1.665 6.115 19.256 1.00 96.75 107 TRP A O 1
ATOM 888 N N . SER A 1 108 ? -1.213 8.205 19.965 1.00 93.62 108 SER A N 1
ATOM 889 C CA . SER A 1 108 ? -1.957 8.055 21.220 1.00 93.62 108 SER A CA 1
ATOM 890 C C . SER A 1 108 ? -3.450 7.813 20.974 1.00 93.62 108 SER A C 1
ATOM 892 O O . SER A 1 108 ? -4.066 8.442 20.107 1.00 93.62 108 SER A O 1
ATOM 894 N N . ALA A 1 109 ? -4.046 6.939 21.790 1.00 90.12 109 ALA A N 1
ATOM 895 C CA . ALA A 1 109 ? -5.491 6.737 21.838 1.00 90.12 109 ALA A CA 1
ATOM 896 C C . ALA A 1 109 ? -6.236 8.002 22.303 1.00 90.12 109 ALA A C 1
ATOM 898 O O . ALA A 1 109 ? -7.359 8.240 21.860 1.00 90.12 109 ALA A O 1
ATOM 899 N N . ASP A 1 110 ? -5.584 8.853 23.101 1.00 91.19 110 ASP A N 1
ATOM 900 C CA . ASP A 1 110 ? -6.147 10.111 23.612 1.00 91.19 110 ASP A CA 1
ATOM 901 C C . ASP A 1 110 ? -6.404 11.140 22.503 1.00 91.19 110 ASP A C 1
ATOM 903 O O . ASP A 1 110 ? -7.138 12.106 22.693 1.00 91.19 110 ASP A O 1
ATOM 907 N N . ALA A 1 111 ? -5.823 10.941 21.315 1.00 91.31 111 ALA A N 1
ATOM 908 C CA . ALA A 1 111 ? -6.085 11.785 20.154 1.00 91.31 111 ALA A CA 1
ATOM 909 C C . ALA A 1 111 ? -7.478 11.541 19.536 1.00 91.31 111 ALA A C 1
ATOM 911 O O . ALA A 1 111 ? -7.883 12.254 18.612 1.00 91.31 111 ALA A O 1
ATOM 912 N N . ARG A 1 112 ? -8.212 10.524 20.004 1.00 90.75 112 ARG A N 1
ATOM 913 C CA . ARG A 1 112 ? -9.578 10.230 19.575 1.00 90.75 112 ARG A CA 1
ATOM 914 C C . ARG A 1 112 ? -10.581 10.988 20.441 1.00 90.75 112 ARG A C 1
ATOM 916 O O . ARG A 1 112 ? -10.577 10.874 21.660 1.00 90.75 112 ARG A O 1
ATOM 923 N N . THR A 1 113 ? -11.481 11.718 19.797 1.00 88.75 113 THR A N 1
ATOM 924 C CA . THR A 1 113 ? -12.558 12.480 20.440 1.00 88.75 113 THR A CA 1
ATOM 925 C C . THR A 1 113 ? -13.923 11.882 20.088 1.00 88.75 113 THR A C 1
ATOM 927 O O . THR A 1 113 ? -14.042 11.080 19.159 1.00 88.75 113 THR A O 1
ATOM 930 N N . GLU A 1 114 ? -14.986 12.287 20.790 1.00 81.81 114 GLU A N 1
ATOM 931 C CA . GLU A 1 114 ? -16.362 11.853 20.477 1.00 81.81 114 GLU A CA 1
ATOM 932 C C . GLU A 1 114 ? -16.786 12.213 19.042 1.00 81.81 114 GLU A C 1
ATOM 934 O O . GLU A 1 114 ? -17.568 11.500 18.417 1.00 81.81 114 GLU A O 1
ATOM 939 N N . GLN A 1 115 ? -16.232 13.299 18.495 1.00 80.06 115 GLN A N 1
ATOM 940 C CA . GLN A 1 115 ? -16.546 13.812 17.159 1.00 80.06 115 GLN A CA 1
ATOM 941 C C . GLN A 1 115 ? -15.573 13.324 16.070 1.00 80.06 115 GLN A C 1
ATOM 943 O O . GLN A 1 115 ? -15.732 13.683 14.902 1.00 80.06 115 GLN A O 1
ATOM 948 N N . GLY A 1 116 ? -14.562 12.517 16.416 1.00 87.44 116 GLY A N 1
ATOM 949 C CA . GLY A 1 116 ? -13.583 11.994 15.462 1.00 87.44 116 GLY A CA 1
ATOM 950 C C . GLY A 1 116 ? -12.154 11.983 16.001 1.00 87.44 116 GLY A C 1
ATOM 951 O O . GLY A 1 116 ? -11.869 11.353 17.014 1.00 87.44 116 GLY A O 1
ATOM 952 N N . TRP A 1 117 ? -11.235 12.625 15.280 1.00 91.50 117 TRP A N 1
ATOM 953 C CA . TRP A 1 117 ? -9.809 12.664 15.615 1.00 91.50 117 TRP A CA 1
ATOM 954 C C . TRP A 1 117 ? -9.330 14.104 15.775 1.00 91.50 117 TRP A C 1
ATOM 956 O O . TRP A 1 117 ? -9.545 14.932 14.886 1.00 91.50 117 TRP A O 1
ATOM 966 N N . ASP A 1 118 ? -8.622 14.389 16.867 1.00 95.38 118 ASP A N 1
ATOM 967 C CA . ASP A 1 118 ? -7.802 15.592 16.973 1.00 95.38 118 ASP A CA 1
ATOM 968 C C . ASP A 1 118 ? -6.506 15.375 16.184 1.00 95.38 118 ASP A C 1
ATOM 970 O O . ASP A 1 118 ? -5.535 14.776 16.648 1.00 95.38 118 ASP A O 1
ATOM 974 N N . TYR A 1 119 ? -6.484 15.885 14.956 1.00 95.38 119 TYR A N 1
ATOM 975 C CA . TYR A 1 119 ? -5.335 15.743 14.069 1.00 95.38 119 TYR A CA 1
ATOM 976 C C . TYR A 1 119 ? -4.061 16.417 14.596 1.00 95.38 119 TYR A C 1
ATOM 978 O O . TYR A 1 119 ? -2.966 15.997 14.221 1.00 95.38 119 TYR A O 1
ATOM 986 N N . ALA A 1 120 ? -4.159 17.449 15.439 1.00 95.56 120 ALA A N 1
ATOM 987 C CA . ALA A 1 120 ? -2.977 18.050 16.050 1.00 95.56 120 ALA A CA 1
ATOM 988 C C . ALA A 1 120 ? -2.374 17.099 17.092 1.00 95.56 120 ALA A C 1
ATOM 990 O O . ALA A 1 120 ? -1.164 16.863 17.058 1.00 95.56 120 ALA A O 1
ATOM 991 N N . ALA A 1 121 ? -3.216 16.492 17.933 1.00 95.50 121 ALA A N 1
ATOM 992 C CA . ALA A 1 121 ? -2.802 15.475 18.898 1.00 95.50 121 ALA A CA 1
ATOM 993 C C . ALA A 1 121 ? -2.265 14.204 18.217 1.00 95.50 121 ALA A C 1
ATOM 995 O O . ALA A 1 121 ? -1.237 13.672 18.642 1.00 95.50 121 ALA A O 1
ATOM 996 N N . VAL A 1 122 ? -2.882 13.753 17.115 1.00 96.75 122 VAL A N 1
ATOM 997 C CA . VAL A 1 122 ? -2.360 12.637 16.301 1.00 96.75 122 VAL A CA 1
ATOM 998 C C . VAL A 1 122 ? -0.946 12.959 15.831 1.00 96.75 122 VAL A C 1
ATOM 1000 O O . VAL A 1 122 ? -0.025 12.191 16.095 1.00 96.75 122 VAL A O 1
ATOM 1003 N N . ARG A 1 123 ? -0.740 14.113 15.180 1.00 96.50 123 ARG A N 1
ATOM 1004 C CA . ARG A 1 123 ? 0.585 14.493 14.667 1.00 96.50 123 ARG A CA 1
ATOM 1005 C C . ARG A 1 123 ? 1.636 14.575 15.772 1.00 96.50 123 ARG A C 1
ATOM 1007 O O . ARG A 1 123 ? 2.750 14.121 15.555 1.00 96.50 123 ARG A O 1
ATOM 1014 N N . ALA A 1 124 ? 1.283 15.138 16.926 1.00 96.06 124 ALA A N 1
ATOM 1015 C CA . ALA A 1 124 ? 2.208 15.318 18.042 1.00 96.06 124 ALA A CA 1
ATOM 1016 C C . ALA A 1 124 ? 2.574 14.003 18.752 1.00 96.06 124 ALA A C 1
ATOM 1018 O O . ALA A 1 124 ? 3.683 13.881 19.259 1.00 96.06 124 ALA A O 1
ATOM 1019 N N . SER A 1 125 ? 1.658 13.033 18.787 1.00 96.81 125 SER A N 1
ATOM 1020 C CA . SER A 1 125 ? 1.856 11.741 19.461 1.00 96.81 125 SER A CA 1
ATOM 1021 C C . SER A 1 125 ? 2.318 10.617 18.532 1.00 96.81 125 SER A C 1
ATOM 1023 O O . SER A 1 125 ? 2.483 9.488 18.988 1.00 96.81 125 SER A O 1
ATOM 1025 N N . THR A 1 126 ? 2.498 10.889 17.235 1.00 98.25 126 THR A N 1
ATOM 1026 C CA . THR A 1 126 ? 2.887 9.845 16.285 1.00 98.25 126 THR A CA 1
ATOM 1027 C C . THR A 1 126 ? 4.349 9.450 16.467 1.00 98.25 126 THR A C 1
ATOM 1029 O O . THR A 1 126 ? 5.253 10.286 16.402 1.00 98.25 126 THR A O 1
ATOM 1032 N N . VAL A 1 127 ? 4.571 8.149 16.614 1.00 98.12 127 VAL A N 1
ATOM 1033 C CA . VAL A 1 127 ? 5.880 7.510 16.723 1.00 98.12 127 VAL A CA 1
ATOM 1034 C C . VAL A 1 127 ? 5.975 6.331 15.759 1.00 98.12 127 VAL A C 1
ATOM 1036 O O . VAL A 1 127 ? 4.967 5.753 15.343 1.00 98.12 127 VAL A O 1
ATOM 1039 N N . MET A 1 128 ? 7.201 5.955 15.411 1.00 97.81 128 MET A N 1
ATOM 1040 C CA . MET A 1 128 ? 7.494 4.681 14.759 1.00 97.81 128 MET A CA 1
ATOM 1041 C C . MET A 1 128 ? 8.059 3.707 15.782 1.00 97.81 128 MET A C 1
ATOM 1043 O O . MET A 1 128 ? 9.012 4.036 16.483 1.00 97.81 128 MET A O 1
ATOM 1047 N N . LEU A 1 129 ? 7.515 2.497 15.830 1.00 97.94 129 LEU A N 1
ATOM 1048 C CA . LEU A 1 129 ? 8.000 1.427 16.692 1.00 97.94 129 LEU A CA 1
ATOM 1049 C C . LEU A 1 129 ? 8.963 0.507 15.947 1.00 97.94 129 LEU A C 1
ATOM 1051 O O . LEU A 1 129 ? 8.734 0.120 14.801 1.00 97.94 129 LEU A O 1
ATOM 1055 N N . CYS A 1 130 ? 10.031 0.084 16.616 1.00 97.06 130 CYS A N 1
ATOM 1056 C CA . CYS A 1 130 ? 10.842 -1.021 16.120 1.00 97.06 130 CYS A CA 1
ATOM 1057 C C . CYS A 1 130 ? 10.046 -2.336 16.153 1.00 97.06 130 CYS A C 1
ATOM 1059 O O . CYS A 1 130 ? 9.621 -2.749 17.227 1.00 97.06 130 CYS A O 1
ATOM 1061 N N . ALA A 1 131 ? 9.927 -3.065 15.040 1.00 95.38 131 ALA A N 1
ATOM 1062 C CA . ALA A 1 131 ? 9.261 -4.373 15.022 1.00 95.38 131 ALA A CA 1
ATOM 1063 C C . ALA A 1 131 ? 9.919 -5.406 15.949 1.00 95.38 131 ALA A C 1
ATOM 1065 O O . ALA A 1 131 ? 9.225 -6.285 16.448 1.00 95.38 131 ALA A O 1
ATOM 1066 N N . SER A 1 132 ? 11.231 -5.312 16.201 1.00 95.38 132 SER A N 1
ATOM 1067 C CA . SER A 1 132 ? 11.940 -6.276 17.055 1.00 95.38 132 SER A CA 1
ATOM 1068 C C . SER A 1 132 ? 11.880 -5.919 18.543 1.00 95.38 132 SER A C 1
ATOM 1070 O O . SER A 1 132 ? 11.417 -6.724 19.342 1.00 95.38 132 SER A O 1
ATOM 1072 N N . CYS A 1 133 ? 12.337 -4.723 18.928 1.00 95.12 133 CYS A N 1
ATOM 1073 C CA . CYS A 1 133 ? 12.462 -4.333 20.339 1.00 95.12 133 CYS A CA 1
ATOM 1074 C C . CYS A 1 133 ? 11.387 -3.355 20.831 1.00 95.12 133 CYS A C 1
ATOM 1076 O O . CYS A 1 133 ? 11.449 -2.944 21.984 1.00 95.12 133 CYS A O 1
ATOM 1078 N N . GLN A 1 134 ? 10.448 -2.942 19.971 1.00 97.31 134 GLN A N 1
ATOM 1079 C CA . GLN A 1 134 ? 9.386 -1.968 20.277 1.00 97.31 134 GLN A CA 1
ATOM 1080 C C . GLN A 1 134 ? 9.879 -0.590 20.755 1.00 97.31 134 GLN A C 1
ATOM 1082 O O . GLN A 1 134 ? 9.085 0.210 21.232 1.00 97.31 134 GLN A O 1
ATOM 1087 N N . ALA A 1 135 ? 11.170 -0.273 20.585 1.00 97.31 135 ALA A N 1
ATOM 1088 C CA . ALA A 1 135 ? 11.689 1.065 20.853 1.00 97.31 135 ALA A CA 1
ATOM 1089 C C . ALA A 1 135 ? 10.949 2.117 20.015 1.00 97.31 135 ALA A C 1
ATOM 1091 O O . ALA A 1 135 ? 10.742 1.916 18.813 1.00 97.31 135 ALA A O 1
ATOM 1092 N N . GLU A 1 136 ? 10.587 3.227 20.657 1.00 97.88 136 GLU A N 1
ATOM 1093 C CA . GLU A 1 136 ? 9.846 4.320 20.037 1.00 97.88 136 GLU A CA 1
ATOM 1094 C C . GLU A 1 136 ? 10.793 5.341 19.406 1.00 97.88 136 GLU A C 1
ATOM 1096 O O . GLU A 1 136 ? 11.750 5.815 20.024 1.00 97.88 136 GLU A O 1
ATOM 1101 N N . PHE A 1 137 ? 10.496 5.717 18.169 1.00 97.81 137 PHE A N 1
ATOM 1102 C CA . PHE A 1 137 ? 11.180 6.778 17.451 1.00 97.81 137 PHE A CA 1
ATOM 1103 C C . PHE A 1 137 ? 10.211 7.947 17.254 1.00 97.81 137 PHE A C 1
ATOM 1105 O O . PHE A 1 137 ? 9.145 7.743 16.668 1.00 97.81 137 PHE A O 1
ATOM 1112 N N . PRO A 1 138 ? 10.552 9.165 17.711 1.00 97.75 138 PRO A N 1
ATOM 1113 C CA . PRO A 1 138 ? 9.693 10.330 17.524 1.00 97.75 138 PRO A CA 1
ATOM 1114 C C . PRO A 1 138 ? 9.652 10.770 16.054 1.00 97.75 138 PRO A C 1
ATOM 1116 O O . PRO A 1 138 ? 10.646 10.656 15.329 1.00 97.75 138 PRO A O 1
ATOM 1119 N N . ASP A 1 139 ? 8.508 11.300 15.607 1.00 97.56 139 ASP A N 1
ATOM 1120 C CA . ASP A 1 139 ? 8.370 11.860 14.259 1.00 97.56 139 ASP A CA 1
ATOM 1121 C C . ASP A 1 139 ? 9.044 13.233 14.133 1.00 97.56 139 ASP A C 1
ATOM 1123 O O . ASP A 1 139 ? 8.416 14.289 14.210 1.00 97.56 139 ASP A O 1
ATOM 1127 N N . ASP A 1 140 ? 10.350 13.217 13.888 1.00 96.38 140 ASP A N 1
ATOM 1128 C CA . ASP A 1 140 ? 11.121 14.408 13.561 1.00 96.38 140 ASP A CA 1
ATOM 1129 C C . ASP A 1 140 ? 12.162 14.132 12.458 1.00 96.38 140 ASP A C 1
ATOM 1131 O O . ASP A 1 140 ? 12.539 12.991 12.160 1.00 96.38 140 ASP A O 1
ATOM 1135 N N . ASP A 1 141 ? 12.635 15.200 11.812 1.00 95.38 141 ASP A N 1
ATOM 1136 C CA . ASP A 1 141 ? 13.581 15.091 10.698 1.00 95.38 141 ASP A CA 1
ATOM 1137 C C . ASP A 1 141 ? 14.955 14.546 11.123 1.00 95.38 141 ASP A C 1
ATOM 1139 O O . ASP A 1 141 ? 15.651 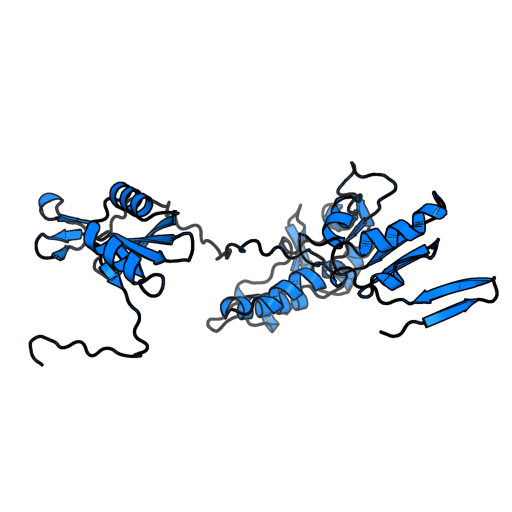13.936 10.306 1.00 95.38 141 ASP A O 1
ATOM 1143 N N . ARG A 1 142 ? 15.379 14.754 12.377 1.00 96.62 142 ARG A N 1
ATOM 1144 C CA . ARG A 1 142 ? 16.664 14.254 12.893 1.00 96.62 142 ARG A CA 1
ATOM 1145 C C . ARG A 1 142 ? 16.605 12.739 13.058 1.00 96.62 142 ARG A C 1
ATOM 1147 O O . ARG A 1 142 ? 17.541 12.051 12.649 1.00 96.62 142 ARG A O 1
ATOM 1154 N N . THR A 1 143 ? 15.512 12.229 13.603 1.00 96.69 143 THR A N 1
ATOM 1155 C CA . THR A 1 143 ? 15.235 10.810 13.792 1.00 96.69 143 THR A CA 1
ATOM 1156 C C . THR A 1 143 ? 15.133 10.112 12.444 1.00 96.69 143 THR A C 1
ATOM 1158 O O . THR A 1 143 ? 15.899 9.180 12.194 1.00 96.69 143 THR A O 1
ATOM 1161 N N . ARG A 1 144 ? 14.323 10.622 11.503 1.00 96.19 144 ARG A N 1
ATOM 1162 C CA . ARG A 1 144 ? 14.258 10.066 10.136 1.00 96.19 144 ARG A CA 1
ATOM 1163 C C . ARG A 1 144 ? 15.622 10.063 9.439 1.00 96.19 144 ARG A C 1
ATOM 1165 O O . ARG A 1 144 ? 15.989 9.057 8.831 1.00 96.19 144 ARG A O 1
ATOM 1172 N N . LYS A 1 145 ? 16.418 11.134 9.548 1.00 96.25 145 LYS A N 1
ATOM 1173 C CA . LYS A 1 145 ? 17.794 11.157 9.009 1.00 96.25 145 LYS A CA 1
ATOM 1174 C C . LYS A 1 145 ? 18.686 10.098 9.660 1.00 96.25 145 LYS A C 1
ATOM 1176 O O . LYS A 1 145 ? 19.382 9.394 8.937 1.00 96.25 145 LYS A O 1
ATOM 1181 N N . ARG A 1 146 ? 18.648 9.953 10.990 1.00 96.31 146 ARG A N 1
ATOM 1182 C CA . ARG A 1 146 ? 19.4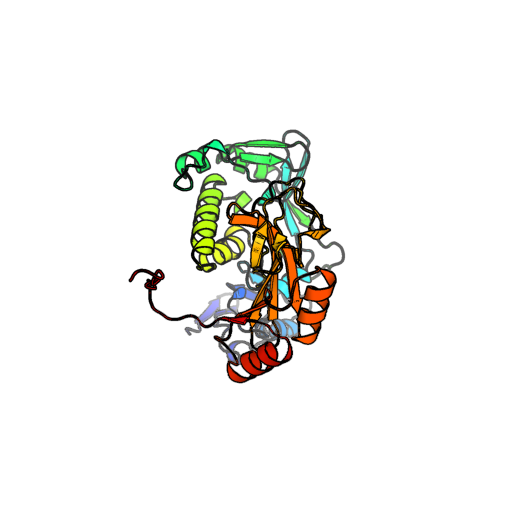21 8.940 11.734 1.00 96.31 146 ARG A CA 1
ATOM 1183 C C . ARG A 1 146 ? 19.072 7.522 11.281 1.00 96.31 146 ARG A C 1
ATOM 1185 O O . ARG A 1 146 ? 19.980 6.734 11.047 1.00 96.31 146 ARG A O 1
ATOM 1192 N N . LEU A 1 147 ? 17.786 7.204 11.117 1.00 96.62 147 LEU A N 1
ATOM 1193 C CA . LEU A 1 147 ? 17.361 5.884 10.636 1.00 96.62 147 LEU A CA 1
ATOM 1194 C C . LEU A 1 147 ? 17.850 5.628 9.197 1.00 96.62 147 LEU A C 1
ATOM 1196 O O . LEU A 1 147 ? 18.420 4.576 8.914 1.00 96.62 147 LEU A O 1
ATOM 1200 N N . ASN A 1 148 ? 17.732 6.620 8.309 1.00 96.62 148 ASN A N 1
ATOM 1201 C CA . ASN A 1 148 ? 18.182 6.494 6.918 1.00 96.62 148 ASN A CA 1
ATOM 1202 C C . ASN A 1 148 ? 19.706 6.450 6.737 1.00 96.62 148 ASN A C 1
ATOM 1204 O O . ASN A 1 148 ? 20.169 5.938 5.721 1.00 96.62 148 ASN A O 1
ATOM 1208 N N . GLN A 1 149 ? 20.502 6.953 7.685 1.00 96.12 149 GLN A N 1
ATOM 1209 C CA . GLN A 1 149 ? 21.970 6.859 7.618 1.00 96.12 149 GLN A CA 1
ATOM 1210 C C . GLN A 1 149 ? 22.464 5.406 7.621 1.00 96.12 149 GLN A C 1
ATOM 1212 O O . GLN A 1 149 ? 23.463 5.103 6.977 1.00 96.12 149 GLN A O 1
ATOM 1217 N N . ALA A 1 150 ? 21.748 4.504 8.299 1.00 93.88 150 ALA A N 1
ATOM 1218 C CA . ALA A 1 150 ? 21.994 3.059 8.263 1.00 93.88 150 ALA A CA 1
ATOM 1219 C C . ALA A 1 150 ? 21.165 2.338 7.175 1.00 93.88 150 ALA A C 1
ATOM 1221 O O . ALA A 1 150 ? 21.034 1.102 7.185 1.00 93.88 150 ALA A O 1
ATOM 1222 N N . GLY A 1 151 ? 20.563 3.120 6.275 1.00 95.56 151 GLY A N 1
ATOM 1223 C CA . GLY A 1 151 ? 19.612 2.678 5.276 1.00 95.56 151 GLY A CA 1
ATOM 1224 C C . GLY A 1 151 ? 20.267 1.902 4.138 1.00 95.56 151 GLY A C 1
ATOM 1225 O O . GLY A 1 151 ? 21.294 2.320 3.604 1.00 95.56 151 GLY A O 1
ATOM 1226 N N . CYS A 1 152 ? 19.683 0.768 3.753 1.00 96.94 152 CYS A N 1
ATOM 1227 C CA . CYS A 1 152 ? 20.088 0.057 2.543 1.00 96.94 152 CYS A CA 1
ATOM 1228 C C . CYS A 1 152 ? 18.956 -0.794 1.958 1.00 96.94 152 CYS A C 1
ATOM 1230 O O . CYS A 1 152 ? 18.024 -1.203 2.656 1.00 96.94 152 CYS A O 1
ATOM 1232 N N . TYR A 1 153 ? 19.072 -1.078 0.661 1.00 97.75 153 TYR A N 1
ATOM 1233 C CA . TYR A 1 153 ? 18.168 -1.967 -0.059 1.00 97.75 153 TYR A CA 1
ATOM 1234 C C . TYR A 1 153 ? 18.494 -3.438 0.215 1.00 97.75 153 TYR A C 1
ATOM 1236 O O . TYR A 1 153 ? 19.610 -3.885 -0.058 1.00 97.75 153 TYR A O 1
ATOM 1244 N N . VAL A 1 154 ? 17.506 -4.197 0.692 1.00 96.88 154 VAL A N 1
ATOM 1245 C CA . VAL A 1 154 ? 17.621 -5.638 0.978 1.00 96.88 154 VAL A CA 1
ATOM 1246 C C . VAL A 1 154 ? 16.682 -6.423 0.071 1.00 96.88 154 VAL A C 1
ATOM 1248 O O . VAL A 1 154 ? 15.495 -6.114 0.003 1.00 96.88 154 VAL A O 1
ATOM 1251 N N . ARG A 1 155 ? 17.210 -7.449 -0.610 1.00 96.81 155 ARG A N 1
ATOM 1252 C CA . ARG A 1 155 ? 16.430 -8.344 -1.482 1.00 96.81 155 ARG A CA 1
ATOM 1253 C C . ARG A 1 155 ? 15.375 -9.089 -0.669 1.00 96.81 155 ARG A C 1
ATOM 1255 O O . ARG A 1 155 ? 15.737 -9.745 0.304 1.00 96.81 155 ARG A O 1
ATOM 1262 N N . GLN A 1 156 ? 14.119 -9.027 -1.100 1.00 95.88 156 GLN A N 1
ATOM 1263 C CA . GLN A 1 156 ? 13.024 -9.792 -0.494 1.00 95.88 156 GLN A CA 1
ATOM 1264 C C . GLN A 1 156 ? 12.711 -11.070 -1.281 1.00 95.88 156 GLN A C 1
ATOM 1266 O O . GLN A 1 156 ? 12.239 -12.044 -0.704 1.00 95.88 156 GLN A O 1
ATOM 1271 N N . ASN A 1 157 ? 13.040 -11.112 -2.577 1.00 95.19 157 ASN A N 1
ATOM 1272 C CA . ASN A 1 157 ? 12.872 -12.298 -3.416 1.00 95.19 157 ASN A CA 1
ATOM 1273 C C . ASN A 1 157 ? 14.230 -12.811 -3.937 1.00 95.19 157 ASN A C 1
ATOM 1275 O O . ASN A 1 157 ? 14.644 -12.468 -5.046 1.00 95.19 157 ASN A O 1
ATOM 1279 N N . PRO A 1 158 ? 14.958 -13.646 -3.170 1.00 92.12 158 PRO A N 1
ATOM 1280 C CA . PRO A 1 158 ? 16.276 -14.137 -3.577 1.00 92.12 158 PRO A CA 1
ATOM 1281 C C . PRO A 1 158 ? 16.230 -15.109 -4.767 1.00 92.12 158 PRO A C 1
ATOM 1283 O O . PRO A 1 158 ? 17.272 -15.375 -5.359 1.00 92.12 158 PRO A O 1
ATOM 1286 N N . THR A 1 159 ? 15.050 -15.632 -5.117 1.00 93.19 159 THR A N 1
ATOM 1287 C CA . THR A 1 159 ? 14.867 -16.612 -6.203 1.00 93.19 159 THR A CA 1
ATOM 1288 C C . THR A 1 159 ? 14.677 -15.977 -7.581 1.00 93.19 159 THR A C 1
ATOM 1290 O O . THR A 1 159 ? 14.711 -16.681 -8.590 1.00 93.19 159 THR A O 1
ATOM 1293 N N . ALA A 1 160 ? 14.483 -14.657 -7.642 1.00 93.31 160 ALA A N 1
ATOM 1294 C CA . ALA A 1 160 ? 14.296 -13.941 -8.896 1.00 93.31 160 ALA A CA 1
ATOM 1295 C C . ALA A 1 160 ? 15.534 -14.012 -9.802 1.00 93.31 160 ALA A C 1
ATOM 1297 O O . ALA A 1 160 ? 16.672 -14.110 -9.335 1.00 93.31 160 ALA A O 1
ATOM 1298 N N . SER A 1 161 ? 15.306 -13.890 -11.114 1.00 91.50 161 SER A N 1
ATOM 1299 C CA . SER A 1 161 ? 16.397 -13.774 -12.084 1.00 91.50 161 SER A CA 1
ATOM 1300 C C . SER A 1 161 ? 17.324 -12.605 -11.711 1.00 91.50 161 SER A C 1
ATOM 1302 O O . SER A 1 161 ? 16.823 -11.503 -11.473 1.00 91.50 161 SER A O 1
ATOM 1304 N N . PRO A 1 162 ? 18.660 -12.784 -11.726 1.00 8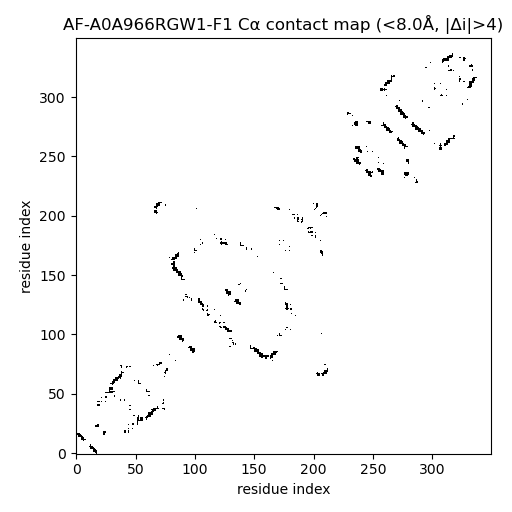9.50 162 PRO A N 1
ATOM 1305 C CA . PRO A 1 162 ? 19.614 -11.704 -11.460 1.00 89.50 162 PRO A CA 1
ATOM 1306 C C . PRO A 1 162 ? 19.492 -10.504 -12.410 1.00 89.50 162 PRO A C 1
ATOM 1308 O O . PRO A 1 162 ? 19.967 -9.417 -12.084 1.00 89.50 162 PRO A O 1
ATOM 1311 N N . GLU A 1 163 ? 18.877 -10.701 -13.578 1.00 90.06 163 GLU A N 1
ATOM 1312 C CA . GLU A 1 163 ? 18.638 -9.658 -14.580 1.00 90.06 163 GLU A CA 1
ATOM 1313 C C . GLU A 1 163 ? 17.475 -8.725 -14.200 1.00 90.06 163 GLU A C 1
ATOM 1315 O O . GLU A 1 163 ? 17.431 -7.581 -14.652 1.00 90.06 163 GLU A O 1
ATOM 1320 N N . ASN A 1 164 ? 16.563 -9.178 -13.329 1.00 93.12 164 ASN A N 1
ATOM 1321 C CA . ASN A 1 164 ? 15.380 -8.432 -12.908 1.00 93.12 164 ASN A CA 1
ATOM 1322 C C . ASN A 1 164 ? 15.584 -7.856 -11.504 1.00 93.12 164 ASN A C 1
ATOM 1324 O O . ASN A 1 164 ? 15.362 -8.527 -10.493 1.00 93.12 164 ASN A O 1
ATOM 1328 N N . VAL A 1 165 ? 15.969 -6.584 -11.442 1.00 96.50 165 VAL A N 1
ATOM 1329 C CA . VAL A 1 165 ? 16.178 -5.876 -10.175 1.00 96.50 165 VAL A CA 1
ATOM 1330 C C . VAL A 1 165 ? 15.022 -4.922 -9.911 1.00 96.50 165 VAL A C 1
ATOM 1332 O O . VAL A 1 165 ? 14.710 -4.080 -10.753 1.00 96.50 165 VAL A O 1
ATOM 1335 N N . GLY A 1 166 ? 14.408 -5.039 -8.737 1.00 96.69 166 GLY A N 1
ATOM 1336 C CA . GLY A 1 166 ? 13.295 -4.193 -8.312 1.00 96.69 166 GLY A CA 1
ATOM 1337 C C . GLY A 1 166 ? 13.650 -3.407 -7.067 1.00 96.69 166 GLY A C 1
ATOM 1338 O O . GLY A 1 166 ? 14.384 -3.893 -6.212 1.00 96.69 166 GLY A O 1
ATOM 1339 N N . PHE A 1 167 ? 13.113 -2.198 -6.959 1.00 96.94 167 PHE A N 1
ATOM 1340 C CA . PHE A 1 167 ? 13.281 -1.337 -5.794 1.00 96.94 167 PHE A CA 1
ATOM 1341 C C . PHE A 1 167 ? 11.916 -0.815 -5.371 1.00 96.94 167 PHE A C 1
ATOM 1343 O O . PHE A 1 167 ? 11.136 -0.388 -6.222 1.00 96.94 167 PHE A O 1
ATOM 1350 N N . HIS A 1 168 ? 11.648 -0.834 -4.073 1.00 96.44 168 HIS A N 1
ATOM 1351 C CA . HIS A 1 168 ? 10.454 -0.254 -3.484 1.00 96.44 168 HIS A CA 1
ATOM 1352 C C . HIS A 1 168 ? 10.841 0.860 -2.506 1.00 96.44 168 HIS A C 1
ATOM 1354 O O . HIS A 1 168 ? 11.720 0.697 -1.657 1.00 96.44 168 HIS A O 1
ATOM 1360 N N . TRP A 1 169 ? 10.203 2.019 -2.672 1.00 93.38 169 TRP A N 1
ATOM 1361 C CA . TRP A 1 169 ? 10.417 3.200 -1.845 1.00 93.38 169 TRP A CA 1
ATOM 1362 C C . TRP A 1 169 ? 9.090 3.603 -1.203 1.00 93.38 169 TRP A C 1
ATOM 1364 O O . TRP A 1 169 ? 8.213 4.168 -1.851 1.00 93.38 169 TRP A O 1
ATOM 1374 N N . ASN A 1 170 ? 8.993 3.377 0.105 1.00 95.31 170 ASN A N 1
ATOM 1375 C CA . ASN A 1 170 ? 7.876 3.819 0.931 1.00 95.31 170 ASN A CA 1
ATOM 1376 C C . ASN A 1 170 ? 8.069 5.262 1.455 1.00 95.31 170 ASN A C 1
ATOM 1378 O O . ASN A 1 170 ? 9.132 5.598 1.988 1.00 95.31 170 ASN A O 1
ATOM 1382 N N . ALA A 1 171 ? 7.042 6.119 1.379 1.00 97.12 171 ALA A N 1
ATOM 1383 C CA . ALA A 1 171 ? 7.106 7.504 1.862 1.00 97.12 171 ALA A CA 1
ATOM 1384 C C . ALA A 1 171 ? 7.463 7.625 3.353 1.00 97.12 171 ALA A C 1
ATOM 1386 O O . ALA A 1 171 ? 7.962 8.671 3.765 1.00 97.12 171 ALA A O 1
ATOM 1387 N N . LEU A 1 172 ? 7.262 6.574 4.151 1.00 96.88 172 LEU A N 1
ATOM 1388 C CA . LEU A 1 172 ? 7.643 6.516 5.564 1.00 96.88 172 LEU A CA 1
ATOM 1389 C C . LEU A 1 172 ? 9.122 6.831 5.823 1.00 96.88 172 LEU A C 1
ATOM 1391 O O . LEU A 1 172 ? 9.451 7.359 6.884 1.00 96.88 172 LEU A O 1
ATOM 1395 N N . CYS A 1 173 ? 10.027 6.561 4.880 1.00 95.94 173 CYS A N 1
ATOM 1396 C CA . CYS A 1 173 ? 11.435 6.897 5.082 1.00 95.94 173 CYS A CA 1
ATOM 1397 C C . CYS A 1 173 ? 11.728 8.396 4.880 1.00 95.94 173 CYS A C 1
ATOM 1399 O O . CYS A 1 173 ? 12.754 8.881 5.349 1.00 95.94 173 CYS A O 1
ATOM 1401 N N . ALA A 1 174 ? 10.845 9.154 4.223 1.00 95.06 174 ALA A N 1
ATOM 1402 C CA . ALA A 1 174 ? 11.105 10.542 3.831 1.00 95.06 174 ALA A CA 1
ATOM 1403 C C . ALA A 1 174 ? 10.108 11.558 4.416 1.00 95.06 174 ALA A C 1
ATOM 1405 O O . ALA A 1 174 ? 10.471 12.712 4.643 1.00 95.06 174 ALA A O 1
ATOM 1406 N N . MET A 1 175 ? 8.869 11.155 4.687 1.00 96.62 175 MET A N 1
ATOM 1407 C CA . MET A 1 175 ? 7.769 12.038 5.081 1.00 96.62 175 MET A CA 1
ATOM 1408 C C . MET A 1 175 ? 7.471 11.943 6.582 1.00 96.62 175 MET A C 1
ATOM 1410 O O . MET A 1 175 ? 7.716 10.909 7.195 1.00 96.62 175 MET A O 1
ATOM 1414 N N . SER A 1 176 ? 6.909 13.011 7.160 1.00 97.62 176 SER A N 1
ATOM 1415 C CA . SER A 1 176 ? 6.421 12.999 8.548 1.00 97.62 176 SER A CA 1
ATOM 1416 C C . SER A 1 176 ? 5.371 11.905 8.741 1.00 97.62 176 SER A C 1
ATOM 1418 O O . SER A 1 176 ? 4.370 11.855 8.014 1.00 97.62 176 SER A O 1
ATOM 1420 N N . TRP A 1 177 ? 5.599 11.044 9.729 1.00 98.12 177 TRP A N 1
ATOM 1421 C CA . TRP A 1 177 ? 4.691 9.957 10.087 1.00 98.12 177 TRP A CA 1
ATOM 1422 C C . TRP A 1 177 ? 3.366 10.487 10.619 1.00 98.12 177 TRP A C 1
ATOM 1424 O O . TRP A 1 177 ? 2.319 9.995 10.212 1.00 98.12 177 TRP A O 1
ATOM 1434 N N . GLY A 1 178 ? 3.380 11.549 11.424 1.00 97.62 178 GLY A N 1
ATOM 1435 C CA . GLY A 1 178 ? 2.173 12.210 11.908 1.00 97.62 178 GLY A CA 1
ATOM 1436 C C . GLY A 1 178 ? 1.344 12.798 10.772 1.00 97.62 178 GLY A C 1
ATOM 1437 O O . GLY A 1 178 ? 0.115 12.692 10.767 1.00 97.62 178 GLY A O 1
ATOM 1438 N N . ARG A 1 179 ? 1.992 13.369 9.747 1.00 97.50 179 ARG A N 1
ATOM 1439 C CA . ARG A 1 179 ? 1.279 13.838 8.550 1.00 97.50 179 ARG A CA 1
ATOM 1440 C C . ARG A 1 179 ? 0.678 12.681 7.754 1.00 97.50 179 ARG A C 1
ATOM 1442 O O . ARG A 1 179 ? -0.426 12.830 7.231 1.00 97.50 179 ARG A O 1
ATOM 1449 N N . LEU A 1 180 ? 1.379 11.552 7.647 1.00 97.94 180 LEU A N 1
ATOM 1450 C CA . LEU A 1 180 ? 0.837 10.341 7.026 1.00 97.94 180 LEU A CA 1
ATOM 1451 C C . LEU A 1 180 ? -0.341 9.776 7.832 1.00 97.94 180 LEU A C 1
ATOM 1453 O O . LEU A 1 180 ? -1.358 9.446 7.229 1.00 97.94 180 LEU A O 1
ATOM 1457 N N . ALA A 1 181 ? -0.254 9.746 9.164 1.00 97.81 181 ALA A N 1
ATOM 1458 C CA . ALA A 1 181 ? -1.333 9.319 10.057 1.00 97.81 181 ALA A CA 1
ATOM 1459 C C . ALA A 1 181 ? -2.584 10.182 9.880 1.00 97.81 181 ALA A C 1
ATOM 1461 O O . ALA A 1 181 ? -3.675 9.651 9.687 1.00 97.81 181 ALA A O 1
ATOM 1462 N N . GLU A 1 182 ? -2.438 11.508 9.825 1.00 97.06 182 GLU A N 1
ATOM 1463 C CA . GLU A 1 182 ? -3.556 12.403 9.515 1.00 97.06 182 GLU A CA 1
ATOM 1464 C C . GLU A 1 182 ? -4.189 12.088 8.146 1.00 97.06 182 GLU A C 1
ATOM 1466 O O . GLU A 1 182 ? -5.414 12.003 8.044 1.00 97.06 182 GLU A O 1
ATOM 1471 N N . LEU A 1 183 ? -3.379 11.920 7.092 1.00 97.19 183 LEU A N 1
ATOM 1472 C CA . LEU A 1 183 ? -3.886 11.592 5.752 1.00 97.19 183 LEU A CA 1
ATOM 1473 C C . LEU A 1 183 ? -4.646 10.262 5.748 1.00 97.19 183 LEU A C 1
ATOM 1475 O O . LEU A 1 183 ? -5.726 10.186 5.166 1.00 97.19 183 LEU A O 1
ATOM 1479 N N . TYR A 1 184 ? -4.108 9.247 6.422 1.00 96.44 184 TYR A N 1
ATOM 1480 C CA . TYR A 1 184 ? -4.733 7.936 6.553 1.00 96.44 184 TYR A CA 1
ATOM 1481 C C . TYR A 1 184 ? -6.062 8.002 7.311 1.00 96.44 184 TYR A C 1
ATOM 1483 O O . TYR A 1 184 ? -7.058 7.445 6.859 1.00 96.44 184 TYR A O 1
ATOM 1491 N N . LEU A 1 185 ? -6.117 8.719 8.437 1.00 95.25 185 LEU A N 1
ATOM 1492 C CA . LEU A 1 185 ? -7.336 8.855 9.239 1.00 95.25 185 LEU A CA 1
ATOM 1493 C C . LEU A 1 185 ? -8.438 9.608 8.490 1.00 95.25 185 LEU A C 1
ATOM 1495 O O . LEU A 1 185 ? -9.595 9.184 8.521 1.00 95.25 185 LEU A O 1
ATOM 1499 N N . ARG A 1 186 ? -8.083 10.676 7.763 1.00 94.94 186 ARG A N 1
ATOM 1500 C CA . ARG A 1 186 ? -9.018 11.383 6.873 1.00 94.94 186 ARG A CA 1
ATOM 1501 C C . ARG A 1 186 ? -9.525 10.463 5.766 1.00 94.94 186 ARG A C 1
ATOM 1503 O O . ARG A 1 186 ? -10.724 10.422 5.518 1.00 94.94 186 ARG A O 1
ATOM 1510 N N . ALA A 1 187 ? -8.632 9.690 5.150 1.00 93.19 187 ALA A N 1
ATOM 1511 C CA . ALA A 1 187 ? -9.002 8.722 4.127 1.00 93.19 187 ALA A CA 1
ATOM 1512 C C . ALA A 1 187 ? -9.935 7.626 4.668 1.00 93.19 187 ALA A C 1
ATOM 1514 O O . ALA A 1 187 ? -10.940 7.315 4.036 1.00 93.19 187 ALA A O 1
ATOM 1515 N N . LYS A 1 188 ? -9.675 7.103 5.874 1.00 91.12 188 LYS A N 1
ATOM 1516 C CA . LYS A 1 188 ? -10.577 6.167 6.562 1.00 91.12 188 LYS A CA 1
ATOM 1517 C C . LYS A 1 188 ? -11.936 6.789 6.877 1.00 91.12 188 LYS A C 1
ATOM 1519 O O . LYS A 1 188 ? -12.947 6.097 6.797 1.00 91.12 188 LYS A O 1
ATOM 1524 N N . GLN A 1 189 ? -11.985 8.068 7.244 1.00 90.31 189 GLN A N 1
ATOM 1525 C CA . GLN A 1 189 ? -13.249 8.768 7.469 1.00 90.31 189 GLN A CA 1
ATOM 1526 C C . GLN A 1 189 ? -14.057 8.899 6.171 1.00 90.31 189 GLN A C 1
ATOM 1528 O O . GLN A 1 189 ? -15.245 8.590 6.186 1.00 90.31 189 GLN A O 1
ATOM 1533 N N . SER A 1 190 ? -13.424 9.274 5.054 1.00 87.44 190 SER A N 1
ATOM 1534 C CA . SER A 1 190 ? -14.069 9.289 3.732 1.00 87.44 190 SER A CA 1
ATOM 1535 C C . SER A 1 190 ? -14.570 7.904 3.319 1.00 87.44 190 SER A C 1
ATOM 1537 O O . SER A 1 190 ? -15.714 7.775 2.890 1.00 87.44 190 SER A O 1
ATOM 1539 N N . ALA A 1 191 ? -13.773 6.856 3.551 1.00 87.62 191 ALA A N 1
ATOM 1540 C CA . ALA A 1 191 ? -14.155 5.484 3.224 1.00 87.62 191 ALA A CA 1
ATOM 1541 C C . ALA A 1 191 ? -15.393 5.019 4.009 1.00 87.62 191 ALA A C 1
ATOM 1543 O O . ALA A 1 191 ? -16.264 4.358 3.450 1.00 87.62 191 ALA A O 1
ATOM 1544 N N . LYS A 1 192 ? -15.533 5.423 5.281 1.00 84.00 192 LYS A N 1
ATOM 1545 C CA . LYS A 1 192 ? -16.752 5.171 6.079 1.00 84.00 192 LYS A CA 1
ATOM 1546 C C . LYS A 1 192 ? -17.998 5.866 5.524 1.00 84.00 192 LYS A C 1
ATOM 1548 O O . LYS A 1 192 ? -19.104 5.416 5.796 1.00 84.00 192 LYS A O 1
ATOM 1553 N N . LEU A 1 193 ? -17.821 6.953 4.776 1.00 85.00 193 LEU A N 1
ATOM 1554 C CA . LEU A 1 193 ? -18.894 7.680 4.093 1.00 85.00 193 LEU A CA 1
ATOM 1555 C C . LEU A 1 193 ? -19.127 7.175 2.656 1.00 85.00 193 LEU A C 1
ATOM 1557 O O . LEU A 1 193 ? -19.946 7.749 1.944 1.00 85.00 193 LEU A O 1
ATOM 1561 N N . GLY A 1 194 ? -18.426 6.117 2.231 1.00 82.50 194 GLY A N 1
ATOM 1562 C CA . GLY A 1 194 ? -18.563 5.492 0.912 1.00 82.50 194 GLY A CA 1
ATOM 1563 C C . GLY A 1 194 ? -17.539 5.939 -0.137 1.00 82.50 194 GLY A C 1
ATOM 1564 O O . GLY A 1 194 ? -17.539 5.393 -1.236 1.00 82.50 194 GLY A O 1
ATOM 1565 N N . ASP A 1 195 ? -16.645 6.882 0.178 1.00 87.31 195 ASP A N 1
ATOM 1566 C CA . ASP A 1 195 ? -15.581 7.322 -0.736 1.00 87.31 195 ASP A CA 1
ATOM 1567 C C . ASP A 1 195 ? -14.234 6.670 -0.386 1.00 87.31 195 ASP A C 1
ATOM 1569 O O . ASP A 1 195 ? -13.513 7.115 0.510 1.00 87.31 195 ASP A O 1
ATOM 1573 N N . ILE A 1 196 ? -13.896 5.594 -1.101 1.00 89.94 196 ILE A N 1
ATOM 1574 C CA . ILE A 1 196 ? -12.665 4.812 -0.899 1.00 89.94 196 ILE A CA 1
ATOM 1575 C C . ILE A 1 196 ? -11.440 5.384 -1.627 1.00 89.94 196 ILE A C 1
ATOM 1577 O O . ILE A 1 196 ? -10.308 4.995 -1.327 1.00 89.94 196 ILE A O 1
ATOM 1581 N N . GLU A 1 197 ? -11.632 6.305 -2.574 1.00 91.69 197 GLU A N 1
ATOM 1582 C CA . GLU A 1 197 ? -10.556 6.810 -3.436 1.00 91.69 197 GLU A CA 1
ATOM 1583 C C . GLU A 1 197 ? -9.410 7.468 -2.638 1.00 91.69 197 GLU A C 1
ATOM 1585 O O . GLU A 1 197 ? -8.241 7.195 -2.932 1.00 91.69 197 GLU A O 1
ATOM 1590 N N . PRO A 1 198 ? -9.662 8.253 -1.569 1.00 93.81 198 PRO A N 1
ATOM 1591 C CA . PRO A 1 198 ? -8.593 8.782 -0.724 1.00 93.81 198 PRO A CA 1
ATOM 1592 C C . PRO A 1 198 ? -7.734 7.697 -0.064 1.00 93.81 198 PRO A C 1
ATOM 1594 O O . PRO A 1 198 ? -6.526 7.891 0.106 1.00 93.81 198 PRO A O 1
ATOM 1597 N N . LEU A 1 199 ? -8.336 6.561 0.306 1.00 93.12 199 LEU A N 1
ATOM 1598 C CA . LEU A 1 199 ? -7.627 5.444 0.931 1.00 93.12 199 LEU A CA 1
ATOM 1599 C C . LEU A 1 199 ? -6.762 4.726 -0.101 1.00 93.12 199 LEU A C 1
ATOM 1601 O O . LEU A 1 199 ? -5.569 4.532 0.128 1.00 93.12 199 LEU A O 1
ATOM 1605 N N . LYS A 1 200 ? -7.313 4.469 -1.287 1.00 93.19 200 LYS A N 1
ATOM 1606 C CA . LYS A 1 200 ? -6.554 3.955 -2.428 1.00 93.19 200 LYS A CA 1
ATOM 1607 C C . LYS A 1 200 ? -5.345 4.834 -2.756 1.00 93.19 200 LYS A C 1
ATOM 1609 O O . LYS A 1 200 ? -4.224 4.336 -2.863 1.00 93.19 200 LYS A O 1
ATOM 1614 N N . ILE A 1 201 ? -5.540 6.153 -2.836 1.00 94.31 201 ILE A N 1
ATOM 1615 C CA . ILE A 1 201 ? -4.460 7.127 -3.062 1.00 94.31 201 ILE A CA 1
ATOM 1616 C C . ILE A 1 201 ? -3.395 7.041 -1.964 1.00 94.31 201 ILE A C 1
ATOM 1618 O O . ILE A 1 201 ? -2.205 7.184 -2.257 1.00 94.31 201 ILE A O 1
ATOM 1622 N N . PHE A 1 202 ? -3.787 6.821 -0.708 1.00 95.75 202 PHE A N 1
ATOM 1623 C CA . PHE A 1 202 ? -2.840 6.667 0.390 1.00 95.75 202 PHE A CA 1
ATOM 1624 C C . PHE A 1 202 ? -1.924 5.452 0.174 1.00 95.75 202 PHE A C 1
ATOM 1626 O O . PHE A 1 202 ? -0.703 5.621 0.135 1.00 95.75 202 PHE A O 1
ATOM 1633 N N . TYR A 1 203 ? -2.482 4.264 -0.054 1.00 94.50 203 TYR A N 1
ATOM 1634 C CA . TYR A 1 203 ? -1.690 3.048 -0.280 1.00 94.50 203 TYR A CA 1
ATOM 1635 C C . TYR A 1 203 ? -0.814 3.151 -1.536 1.00 94.50 203 TYR A C 1
ATOM 1637 O O . TYR A 1 203 ? 0.398 2.939 -1.472 1.00 94.50 203 TYR A O 1
ATOM 1645 N N . GLN A 1 204 ? -1.387 3.592 -2.656 1.00 94.31 204 GLN A N 1
ATOM 1646 C CA . GLN A 1 204 ? -0.677 3.679 -3.932 1.00 94.31 204 GLN A CA 1
ATOM 1647 C C . GLN A 1 204 ? 0.431 4.735 -3.934 1.00 94.31 204 GLN A C 1
ATOM 1649 O O . GLN A 1 204 ? 1.558 4.459 -4.352 1.00 94.31 204 GLN A O 1
ATOM 1654 N N . LYS A 1 205 ? 0.129 5.958 -3.475 1.00 94.69 205 LYS A N 1
ATOM 1655 C CA . LYS A 1 205 ? 1.044 7.106 -3.607 1.00 94.69 205 LYS A CA 1
ATOM 1656 C C . LYS A 1 205 ? 1.958 7.315 -2.411 1.00 94.69 205 LYS A C 1
ATOM 1658 O O . LYS A 1 205 ? 3.003 7.943 -2.564 1.00 94.69 205 LYS A O 1
ATOM 1663 N N . ARG A 1 206 ? 1.541 6.904 -1.209 1.00 96.12 206 ARG A N 1
ATOM 1664 C CA . ARG A 1 206 ? 2.353 7.061 0.008 1.00 96.12 206 ARG A CA 1
ATOM 1665 C C . ARG A 1 206 ? 3.095 5.782 0.326 1.00 96.12 206 ARG A C 1
ATOM 1667 O O . ARG A 1 206 ? 4.308 5.834 0.492 1.00 96.12 206 ARG A O 1
ATOM 1674 N N . LEU A 1 207 ? 2.395 4.655 0.380 1.00 95.88 207 LEU A N 1
ATOM 1675 C CA . LEU A 1 207 ? 3.043 3.394 0.731 1.00 95.88 207 LEU A CA 1
ATOM 1676 C C . LEU A 1 207 ? 3.730 2.724 -0.459 1.00 95.88 207 LEU A C 1
ATOM 1678 O O . LEU A 1 207 ? 4.575 1.875 -0.222 1.00 95.88 207 LEU A O 1
ATOM 1682 N N . GLY A 1 208 ? 3.420 3.128 -1.697 1.00 94.81 208 GLY A N 1
ATOM 1683 C CA . GLY A 1 208 ? 3.996 2.527 -2.905 1.00 94.81 208 GLY A CA 1
ATOM 1684 C C . GLY A 1 208 ? 3.419 1.145 -3.219 1.00 94.81 208 GLY A C 1
ATOM 1685 O O . GLY A 1 208 ? 3.977 0.413 -4.031 1.00 94.81 208 GLY A O 1
ATOM 1686 N N . GLN A 1 209 ? 2.297 0.793 -2.589 1.00 93.38 209 GLN A N 1
ATOM 1687 C CA . GLN A 1 209 ? 1.723 -0.544 -2.632 1.00 93.38 209 GLN A CA 1
ATOM 1688 C C . GLN A 1 209 ? 0.621 -0.646 -3.692 1.00 93.38 209 GLN A C 1
ATOM 1690 O O . GLN A 1 209 ? -0.127 0.316 -3.899 1.00 93.38 209 GLN A O 1
ATOM 1695 N N . PRO A 1 210 ? 0.497 -1.798 -4.372 1.00 92.56 210 PRO A N 1
ATOM 1696 C CA . PRO A 1 210 ? -0.617 -2.030 -5.271 1.00 92.56 210 PRO A CA 1
ATOM 1697 C C . PRO A 1 210 ? -1.931 -2.074 -4.489 1.00 92.56 210 PRO A C 1
ATOM 1699 O O . PRO A 1 210 ? -2.010 -2.639 -3.400 1.00 92.56 210 PRO A O 1
ATOM 1702 N N . TRP A 1 211 ? -2.974 -1.498 -5.073 1.00 90.00 211 TRP A N 1
ATOM 1703 C CA . TRP A 1 211 ? -4.330 -1.605 -4.561 1.00 90.00 211 TRP A CA 1
ATOM 1704 C C . TRP A 1 211 ? -4.974 -2.873 -5.112 1.00 90.00 211 TRP A C 1
ATOM 1706 O O . TRP A 1 211 ? -5.105 -3.033 -6.328 1.00 90.00 211 TRP A O 1
ATOM 1716 N N . ALA A 1 212 ? -5.389 -3.773 -4.230 1.00 82.75 212 ALA A N 1
ATOM 1717 C CA . ALA A 1 212 ? -6.298 -4.844 -4.594 1.00 82.75 212 ALA A CA 1
ATOM 1718 C C . ALA A 1 212 ? -7.720 -4.382 -4.270 1.00 82.75 212 ALA A C 1
ATOM 1720 O O . ALA A 1 212 ? -7.982 -3.947 -3.156 1.00 82.75 212 ALA A O 1
ATOM 1721 N N . GLU A 1 213 ? -8.662 -4.556 -5.196 1.00 69.31 213 GLU A N 1
ATOM 1722 C CA . GLU A 1 213 ? -10.102 -4.487 -4.881 1.00 69.31 213 GLU A CA 1
ATOM 1723 C C . GLU A 1 213 ? -10.569 -5.713 -4.077 1.00 69.31 213 GLU A C 1
ATOM 1725 O O . GLU A 1 213 ? -11.751 -6.050 -4.060 1.00 69.31 213 GLU A O 1
ATOM 1730 N N . ALA A 1 214 ? -9.639 -6.404 -3.408 1.00 48.94 214 ALA A N 1
ATOM 1731 C CA . ALA A 1 214 ? -9.995 -7.339 -2.368 1.00 48.94 214 ALA A CA 1
ATOM 1732 C C . ALA A 1 214 ? -10.756 -6.521 -1.333 1.00 48.94 214 ALA A C 1
ATOM 1734 O O . ALA A 1 214 ? -10.156 -5.664 -0.693 1.00 48.94 214 ALA A O 1
ATOM 1735 N N . TYR A 1 215 ? -12.073 -6.742 -1.285 1.00 42.31 215 TYR A N 1
ATOM 1736 C CA . TYR A 1 215 ? -12.988 -6.397 -0.209 1.00 42.31 215 TYR A CA 1
ATOM 1737 C C . TYR A 1 215 ? -12.195 -6.320 1.090 1.00 42.31 215 TYR A C 1
ATOM 1739 O O . TYR A 1 215 ? -11.933 -7.353 1.705 1.00 42.31 215 TYR A O 1
ATOM 1747 N N . GLU A 1 216 ? -11.709 -5.129 1.446 1.00 41.81 216 GLU A N 1
ATOM 1748 C CA . GLU A 1 216 ? -11.054 -4.966 2.726 1.00 41.81 216 GLU A CA 1
ATOM 1749 C C . GLU A 1 216 ? -12.183 -5.173 3.716 1.00 41.81 216 GLU A C 1
ATOM 1751 O O . GLU A 1 216 ? -13.051 -4.314 3.890 1.00 41.81 216 GLU A O 1
ATOM 1756 N N . ASP A 1 217 ? -12.182 -6.377 4.296 1.00 37.59 217 ASP A N 1
ATOM 1757 C CA . ASP A 1 217 ? -12.542 -6.619 5.675 1.00 37.59 217 ASP A CA 1
ATOM 1758 C C . ASP A 1 217 ? -12.284 -5.308 6.397 1.00 37.59 217 ASP A C 1
ATOM 1760 O O . ASP A 1 217 ? -11.135 -4.885 6.586 1.00 37.59 217 ASP A O 1
ATOM 1764 N N . TYR A 1 218 ? -13.365 -4.608 6.729 1.00 38.69 218 TYR A N 1
ATOM 1765 C CA . TYR A 1 218 ? -13.279 -3.586 7.734 1.00 38.69 218 TYR A CA 1
ATOM 1766 C C . TYR A 1 218 ? -12.736 -4.338 8.944 1.00 38.69 218 TYR A C 1
ATOM 1768 O O . TYR A 1 218 ? -13.488 -4.974 9.678 1.00 38.69 218 TYR A O 1
ATOM 1776 N N . SER A 1 219 ? -11.425 -4.255 9.164 1.00 36.25 219 SER A N 1
ATOM 1777 C CA . SER A 1 219 ? -10.839 -4.345 10.488 1.00 36.25 219 SER A CA 1
ATOM 1778 C C . SER A 1 219 ? -11.388 -3.139 11.248 1.00 36.25 219 SER A C 1
ATOM 1780 O O . SER A 1 219 ? -10.735 -2.126 11.500 1.00 36.25 219 SER A O 1
ATOM 1782 N N . VAL A 1 220 ? -12.684 -3.226 11.555 1.00 38.94 220 VAL A N 1
ATOM 1783 C CA . VAL A 1 220 ? -13.209 -2.821 12.838 1.00 38.94 220 VAL A CA 1
ATOM 1784 C C . VAL A 1 220 ? -12.198 -3.384 13.821 1.00 38.94 220 VAL A C 1
ATOM 1786 O O . VAL A 1 220 ? -11.847 -4.559 13.712 1.00 38.94 220 VAL A O 1
ATOM 1789 N N . ASP A 1 221 ? -11.667 -2.541 14.704 1.00 36.75 221 ASP A N 1
ATOM 1790 C CA . ASP A 1 221 ? -10.998 -3.037 15.897 1.00 36.75 221 ASP A CA 1
ATOM 1791 C C . ASP A 1 221 ? -11.973 -4.034 16.525 1.00 36.75 221 ASP A C 1
ATOM 1793 O O . ASP A 1 221 ? -12.956 -3.641 17.156 1.00 36.75 221 ASP A O 1
ATOM 1797 N N . LEU A 1 222 ? -11.771 -5.322 16.247 1.00 38.34 222 LEU A N 1
ATOM 1798 C CA . LEU A 1 222 ? -12.450 -6.402 16.919 1.00 38.34 222 LEU A CA 1
ATOM 1799 C C . LEU A 1 222 ? -11.865 -6.322 18.316 1.00 38.34 222 LEU A C 1
ATOM 1801 O O . LEU A 1 222 ? -10.849 -6.945 18.621 1.00 38.34 222 LEU A O 1
ATOM 1805 N N . THR A 1 223 ? -12.475 -5.493 19.163 1.00 40.41 223 THR A N 1
ATOM 1806 C CA . THR A 1 223 ? -12.445 -5.755 20.588 1.00 40.41 223 THR A CA 1
ATOM 1807 C C . THR A 1 223 ? -12.830 -7.213 20.695 1.00 40.41 223 THR A C 1
ATOM 1809 O O . THR A 1 223 ? -13.905 -7.615 20.247 1.00 40.41 223 THR A O 1
ATOM 1812 N N . GLN A 1 224 ? -11.876 -8.017 21.151 1.00 37.41 224 GLN A N 1
ATOM 1813 C CA . GLN A 1 224 ? -12.052 -9.435 21.364 1.00 37.41 224 GLN A CA 1
ATOM 1814 C C . GLN A 1 224 ? -13.121 -9.556 22.452 1.00 37.41 224 GLN A C 1
ATOM 1816 O O . GLN A 1 224 ? -12.840 -9.535 23.642 1.00 37.41 224 GLN A O 1
ATOM 1821 N N . SER A 1 225 ? -14.380 -9.507 22.032 1.00 47.34 225 SER A N 1
ATOM 1822 C CA . SER A 1 225 ? -15.511 -9.842 22.865 1.00 47.34 225 SER A CA 1
ATOM 1823 C C . SER A 1 225 ? -15.381 -11.334 23.120 1.00 47.34 225 SER A C 1
ATOM 1825 O O . SER A 1 225 ? -15.067 -12.082 22.193 1.00 47.34 225 SER A O 1
ATOM 1827 N N . ASP A 1 226 ? -15.656 -11.781 24.342 1.00 50.31 226 ASP A N 1
ATOM 1828 C CA . ASP A 1 226 ? -15.697 -13.202 24.721 1.00 50.31 226 ASP A CA 1
ATOM 1829 C C . ASP A 1 226 ? -16.788 -14.001 23.973 1.00 50.31 226 ASP A C 1
ATOM 1831 O O . ASP A 1 226 ? -17.169 -15.097 24.372 1.00 50.31 226 ASP A O 1
ATOM 1835 N N . TYR A 1 227 ? -17.323 -13.452 22.881 1.00 60.69 227 TYR A N 1
ATOM 1836 C CA . TYR A 1 227 ? -18.345 -14.050 22.062 1.00 60.69 227 TYR A CA 1
ATOM 1837 C C . TYR A 1 227 ? -17.760 -14.889 20.915 1.00 60.69 227 TYR A C 1
ATOM 1839 O O . TYR A 1 227 ? -17.131 -14.345 20.006 1.00 60.69 227 TYR A O 1
ATOM 1847 N N . ARG A 1 228 ? -18.077 -16.191 20.870 1.00 67.19 228 ARG A N 1
ATOM 1848 C CA . ARG A 1 228 ? -17.886 -17.027 19.673 1.00 67.19 228 ARG A CA 1
ATOM 1849 C C . ARG A 1 228 ? -19.173 -17.168 18.863 1.00 67.19 228 ARG A C 1
ATOM 1851 O O . ARG A 1 228 ? -20.218 -17.516 19.409 1.00 67.19 228 ARG A O 1
ATOM 1858 N N . LEU A 1 229 ? -19.086 -16.949 17.549 1.00 72.88 229 LEU A N 1
ATOM 1859 C CA . LEU A 1 229 ? -20.194 -17.151 16.606 1.00 72.88 229 LEU A CA 1
ATOM 1860 C C . LEU A 1 229 ? -20.864 -18.521 16.810 1.00 72.88 229 LEU A C 1
ATOM 1862 O O . LEU A 1 229 ? -20.187 -19.536 16.956 1.00 72.88 229 LEU A O 1
ATOM 1866 N N . GLY A 1 230 ? -22.198 -18.533 16.813 1.00 63.69 230 GLY A N 1
ATOM 1867 C CA . GLY A 1 230 ? -23.005 -19.743 17.001 1.00 63.69 230 GLY A CA 1
ATOM 1868 C C . GLY A 1 230 ? -23.213 -20.213 18.447 1.00 63.69 230 GLY A C 1
ATOM 1869 O O . GLY A 1 230 ? -24.004 -21.129 18.647 1.00 63.69 230 GLY A O 1
ATOM 1870 N N . GLU A 1 231 ? -22.574 -19.607 19.454 1.00 76.88 231 GLU A N 1
ATOM 1871 C CA . GLU A 1 231 ? -22.875 -19.929 20.858 1.00 76.88 231 GLU A CA 1
ATOM 1872 C C . GLU A 1 231 ? -24.243 -19.392 21.290 1.00 76.88 231 GLU A C 1
ATOM 1874 O O . GLU A 1 231 ? -24.618 -18.260 20.957 1.00 76.88 231 GLU A O 1
ATOM 1879 N N . ASP A 1 232 ? -24.952 -20.192 22.092 1.00 75.62 232 ASP A N 1
ATOM 1880 C CA . ASP A 1 232 ? -26.204 -19.782 22.718 1.00 75.62 232 ASP A CA 1
ATOM 1881 C C . ASP A 1 232 ? -25.992 -18.550 23.619 1.00 75.62 232 ASP A C 1
ATOM 1883 O O . ASP A 1 232 ? -24.907 -18.257 24.143 1.00 75.62 232 ASP A O 1
ATOM 1887 N N . TRP A 1 233 ? -27.052 -17.763 23.765 1.00 86.12 233 TRP A N 1
ATOM 1888 C CA . TRP A 1 233 ? -27.019 -16.509 24.501 1.00 86.12 233 TRP A CA 1
ATOM 1889 C C . TRP A 1 233 ? -27.999 -16.552 25.656 1.00 86.12 233 TRP A C 1
ATOM 1891 O O . TRP A 1 233 ? -29.193 -16.691 25.444 1.00 86.12 233 TRP A O 1
ATOM 1901 N N . GLU A 1 234 ? -27.505 -16.369 26.881 1.00 85.88 234 GLU A N 1
ATOM 1902 C CA . GLU A 1 234 ? -28.335 -16.433 28.094 1.00 85.88 234 GLU A CA 1
ATOM 1903 C C . GLU A 1 234 ? -29.501 -15.436 28.097 1.00 85.88 234 GLU A C 1
ATOM 1905 O O . GLU A 1 234 ? -30.507 -15.671 28.758 1.00 85.88 234 GLU A O 1
ATOM 1910 N N . LYS A 1 235 ? -29.377 -14.324 27.358 1.00 88.94 235 LYS A N 1
ATOM 1911 C CA . LYS A 1 235 ? -30.427 -13.304 27.230 1.00 88.94 235 LYS A CA 1
ATOM 1912 C C . LYS A 1 235 ? -31.317 -13.487 25.994 1.00 88.94 235 LYS A C 1
ATOM 1914 O O . LYS A 1 235 ? -32.197 -12.658 25.776 1.00 88.94 235 LYS A O 1
ATOM 1919 N N . GLU A 1 236 ? -31.091 -14.523 25.182 1.00 91.38 236 GLU A N 1
ATOM 1920 C CA . GLU A 1 236 ? -31.911 -14.821 24.002 1.00 91.38 236 GLU A CA 1
ATOM 1921 C C . GLU A 1 236 ? -33.364 -15.014 24.417 1.00 91.38 236 GLU A C 1
ATOM 1923 O O . GLU A 1 236 ? -33.662 -15.904 25.204 1.00 91.38 236 GLU A O 1
ATOM 1928 N N . ALA A 1 237 ? -34.262 -14.196 23.877 1.00 93.88 237 ALA A N 1
ATOM 1929 C CA . ALA A 1 237 ? -35.695 -14.309 24.099 1.00 93.88 237 ALA A CA 1
ATOM 1930 C C . ALA A 1 237 ? -36.312 -15.426 23.239 1.00 93.88 237 ALA A C 1
ATOM 1932 O O . ALA A 1 237 ? -35.691 -15.959 22.317 1.00 93.88 237 ALA A O 1
ATOM 1933 N N . ALA A 1 238 ? -37.568 -15.759 23.518 1.00 94.19 238 ALA A N 1
ATOM 1934 C CA . ALA A 1 238 ? -38.374 -16.673 22.712 1.00 94.19 238 ALA A CA 1
ATOM 1935 C C . ALA A 1 238 ? -39.712 -16.042 22.318 1.00 94.19 238 ALA A C 1
ATOM 1937 O O . ALA A 1 238 ? -40.060 -14.956 22.768 1.00 94.19 238 ALA A O 1
ATOM 1938 N N . LEU A 1 239 ? -40.462 -16.731 21.465 1.00 93.19 239 LEU A N 1
ATOM 1939 C CA . LEU A 1 239 ? -41.844 -16.428 21.119 1.00 93.19 239 LEU A CA 1
ATOM 1940 C C . LEU A 1 239 ? -42.753 -17.540 21.634 1.00 93.19 239 LEU A C 1
ATOM 1942 O O . LEU A 1 239 ? -42.441 -18.723 21.462 1.00 93.19 239 LEU A O 1
ATOM 1946 N N . ASP A 1 240 ? -43.881 -17.172 22.234 1.00 92.38 240 ASP A N 1
ATOM 1947 C CA . ASP A 1 240 ? -44.938 -18.117 22.602 1.00 92.38 240 ASP A CA 1
ATOM 1948 C C . ASP A 1 240 ? -45.832 -18.492 21.398 1.00 92.38 240 ASP A C 1
ATOM 1950 O O . ASP A 1 240 ? -45.636 -18.029 20.272 1.00 92.38 240 ASP A O 1
ATOM 1954 N N . LYS A 1 241 ? -46.849 -19.336 21.625 1.00 89.00 241 LYS A N 1
ATOM 1955 C CA . LYS A 1 241 ? -47.791 -19.780 20.574 1.00 89.00 241 LYS A CA 1
ATOM 1956 C C . LYS A 1 241 ? -48.637 -18.647 19.980 1.00 89.00 241 LYS A C 1
ATOM 1958 O O . LYS A 1 241 ? -49.165 -18.798 18.882 1.00 89.00 241 LYS A O 1
ATOM 1963 N N . SER A 1 242 ? -48.798 -17.551 20.715 1.00 87.31 242 SER A N 1
ATOM 1964 C CA . SER A 1 242 ? -49.501 -16.334 20.295 1.00 87.31 242 SER A CA 1
ATOM 1965 C C . SER A 1 242 ? -48.577 -15.297 19.647 1.00 87.31 242 SER A C 1
ATOM 1967 O O . SER A 1 242 ? -49.068 -14.285 19.154 1.00 87.31 242 SER A O 1
ATOM 1969 N N . GLY A 1 243 ? -47.265 -15.549 19.604 1.00 83.94 243 GLY A N 1
ATOM 1970 C CA . GLY A 1 243 ? -46.268 -14.622 19.075 1.00 83.94 243 GLY A CA 1
ATOM 1971 C C . GLY A 1 243 ? -45.834 -13.531 20.058 1.00 83.94 243 GLY A C 1
ATOM 1972 O O . GLY A 1 243 ? -45.190 -12.573 19.633 1.00 83.94 243 GLY A O 1
ATOM 1973 N N . HIS A 1 244 ? -46.152 -13.645 21.352 1.00 90.38 244 HIS A N 1
ATOM 1974 C CA . HIS A 1 244 ? -45.614 -12.729 22.359 1.00 90.38 244 HIS A CA 1
ATOM 1975 C C . HIS A 1 244 ? -44.155 -13.057 22.662 1.00 90.38 244 HIS A C 1
ATOM 1977 O O . HIS A 1 244 ? -43.767 -14.225 22.744 1.00 90.38 244 HIS A O 1
ATOM 1983 N N . VAL A 1 245 ? -43.357 -12.009 22.866 1.00 92.38 245 VAL A N 1
ATOM 1984 C CA . VAL A 1 245 ? -41.949 -12.133 23.246 1.00 92.38 245 VAL A CA 1
ATOM 1985 C C . VAL A 1 245 ? -41.844 -12.559 24.711 1.00 92.38 245 VAL A C 1
ATOM 1987 O O . VAL A 1 245 ? -42.323 -11.867 25.607 1.00 92.38 245 VAL A O 1
ATOM 1990 N N . LEU A 1 246 ? -41.180 -13.687 24.944 1.00 91.69 246 LEU A N 1
ATOM 1991 C CA . LEU A 1 246 ? -40.829 -14.225 26.251 1.00 91.69 246 LEU A CA 1
ATOM 1992 C C . LEU A 1 246 ? -39.395 -13.794 26.605 1.00 91.69 246 LEU A C 1
ATOM 1994 O O . LEU A 1 246 ? -38.455 -14.235 25.936 1.00 91.69 246 LEU A O 1
ATOM 1998 N N . PRO A 1 247 ? -39.191 -12.943 27.627 1.00 92.50 247 PRO A N 1
ATOM 1999 C CA . PRO A 1 247 ? -37.852 -12.587 28.086 1.00 92.50 247 PRO A CA 1
ATOM 2000 C C . PRO A 1 247 ? -37.146 -13.794 28.715 1.00 92.50 247 PRO A C 1
ATOM 2002 O O . PRO A 1 247 ? -37.784 -14.641 29.337 1.00 92.50 247 PRO A O 1
ATOM 2005 N N . ALA A 1 248 ? -35.822 -13.866 28.577 1.00 88.69 248 ALA A N 1
ATOM 2006 C CA . ALA A 1 248 ? -35.024 -14.869 29.273 1.00 88.69 248 ALA A CA 1
ATOM 2007 C C . ALA A 1 248 ? -34.878 -14.535 30.777 1.00 88.69 248 ALA A C 1
ATOM 2009 O O . ALA A 1 248 ? -34.728 -13.356 31.116 1.00 88.69 248 ALA A O 1
ATOM 2010 N N . PRO A 1 249 ? -34.851 -15.542 31.676 1.00 89.38 249 PRO A N 1
ATOM 2011 C CA . PRO A 1 249 ? -35.056 -16.966 31.403 1.00 89.38 249 PRO A CA 1
ATOM 2012 C C . PRO A 1 249 ? -36.546 -17.311 31.225 1.00 89.38 249 PRO A C 1
ATOM 2014 O O . PRO A 1 249 ? -37.407 -16.754 31.901 1.00 89.38 249 PRO A O 1
ATOM 2017 N N . TYR A 1 250 ? -36.843 -18.280 30.358 1.00 89.06 250 TYR A N 1
ATOM 2018 C CA . TYR A 1 250 ? -38.191 -18.820 30.142 1.00 89.06 250 TYR A CA 1
ATOM 2019 C C . TYR A 1 250 ? -38.191 -20.348 30.231 1.00 89.06 250 TYR A C 1
ATOM 2021 O O . TYR A 1 250 ? -37.176 -21.004 29.994 1.00 89.06 250 TYR A O 1
ATOM 2029 N N . GLU A 1 251 ? -39.347 -20.937 30.539 1.00 87.56 251 GLU A N 1
ATOM 2030 C CA . GLU A 1 251 ? -39.514 -22.389 30.462 1.00 87.56 251 GLU A CA 1
ATOM 2031 C C . GLU A 1 251 ? -39.613 -22.836 28.999 1.00 87.56 251 GLU A C 1
ATOM 2033 O O . GLU A 1 251 ? -40.417 -22.311 28.226 1.00 87.56 251 GLU A O 1
ATOM 2038 N N . ALA A 1 252 ? -38.829 -23.847 28.615 1.00 83.12 252 ALA A N 1
ATOM 2039 C CA . ALA A 1 252 ? -38.795 -24.353 27.241 1.00 83.12 252 ALA A CA 1
ATOM 2040 C C . ALA A 1 252 ? -40.164 -24.859 26.740 1.00 83.12 252 ALA A C 1
ATOM 2042 O O . ALA A 1 252 ? -40.433 -24.818 25.545 1.00 83.12 252 ALA A O 1
ATOM 2043 N N . SER A 1 253 ? -41.049 -25.295 27.643 1.00 88.31 253 SER A N 1
ATOM 2044 C CA . SER A 1 253 ? -42.424 -25.720 27.338 1.00 88.31 253 SER A CA 1
ATOM 2045 C C . SER A 1 253 ? -43.332 -24.572 26.872 1.00 88.31 253 SER A C 1
ATOM 2047 O O . SER A 1 253 ? -44.325 -24.823 26.184 1.00 88.31 253 SER A O 1
ATOM 2049 N N . MET A 1 254 ? -43.011 -23.327 27.243 1.00 87.00 254 MET A N 1
ATOM 2050 C CA . MET A 1 254 ? -43.761 -22.127 26.860 1.00 87.00 254 MET A CA 1
ATOM 2051 C C . MET A 1 254 ? -43.291 -21.544 25.521 1.00 87.00 254 MET A C 1
ATOM 2053 O O . MET A 1 254 ? -44.060 -20.867 24.836 1.00 87.00 254 MET A O 1
ATOM 2057 N N . ALA A 1 255 ? -42.046 -21.823 25.128 1.00 90.00 255 ALA A N 1
ATOM 2058 C CA . ALA A 1 255 ? -41.451 -21.329 23.895 1.00 90.00 255 ALA A CA 1
ATOM 2059 C C . ALA A 1 255 ? -41.891 -22.163 22.681 1.00 90.00 255 ALA A C 1
ATOM 2061 O O . ALA A 1 255 ? -41.764 -23.384 22.654 1.00 90.00 255 ALA A O 1
ATOM 2062 N N . SER A 1 256 ? -42.385 -21.490 21.643 1.00 90.94 256 SER A N 1
ATOM 2063 C CA . SER A 1 256 ? -42.667 -22.089 20.329 1.00 90.94 256 SER A CA 1
ATOM 2064 C C . SER A 1 256 ? -41.520 -21.893 19.340 1.00 90.94 256 SER A C 1
ATOM 2066 O O . SER A 1 256 ? -41.315 -22.730 18.466 1.00 90.94 256 SER A O 1
ATOM 2068 N N . ALA A 1 257 ? -40.762 -20.804 19.478 1.00 92.31 257 ALA A N 1
ATOM 2069 C CA . ALA A 1 257 ? -39.552 -20.542 18.707 1.00 92.31 257 ALA A CA 1
ATOM 2070 C C . ALA A 1 257 ? -38.602 -19.642 19.501 1.00 92.31 257 ALA A C 1
ATOM 2072 O O . ALA A 1 257 ? -39.053 -18.790 20.263 1.00 92.31 257 ALA A O 1
ATOM 2073 N N . LYS A 1 258 ? -37.292 -19.783 19.296 1.00 93.19 258 LYS A N 1
ATOM 2074 C CA . LYS A 1 258 ? -36.312 -18.799 19.776 1.00 93.19 258 LYS A CA 1
ATOM 2075 C C . LYS A 1 258 ? -36.444 -17.511 18.958 1.00 93.19 258 LYS A C 1
ATOM 2077 O O . LYS A 1 258 ? -36.757 -17.572 17.765 1.00 93.19 258 LYS A O 1
ATOM 2082 N N . LEU A 1 259 ? -36.195 -16.348 19.563 1.00 95.00 259 LEU A N 1
ATOM 2083 C CA . LEU A 1 259 ? -36.254 -15.059 18.871 1.00 95.00 259 LEU A CA 1
ATOM 2084 C C . LEU A 1 259 ? -34.976 -14.840 18.052 1.00 95.00 259 LEU A C 1
ATOM 2086 O O . LEU A 1 259 ? -34.094 -14.045 18.384 1.00 95.00 259 LEU A O 1
ATOM 2090 N N . ARG A 1 260 ? -34.886 -15.594 16.960 1.00 95.06 260 ARG A N 1
ATOM 2091 C CA . ARG A 1 260 ? -33.806 -15.540 15.981 1.00 95.06 260 ARG A CA 1
ATOM 2092 C C . ARG A 1 260 ? -34.377 -15.075 14.657 1.00 95.06 260 ARG A C 1
ATOM 2094 O O . ARG A 1 260 ? -35.423 -15.555 14.234 1.00 95.06 260 ARG A O 1
ATOM 2101 N N . ILE A 1 261 ? -33.691 -14.146 14.011 1.00 96.75 261 ILE A N 1
ATOM 2102 C CA . ILE A 1 261 ? -34.129 -13.549 12.754 1.00 96.75 261 ILE A CA 1
ATOM 2103 C C . ILE A 1 261 ? -33.031 -13.739 11.719 1.00 96.75 261 ILE A C 1
ATOM 2105 O O . ILE A 1 261 ? -31.869 -13.437 11.997 1.00 96.75 261 ILE A O 1
ATOM 2109 N N . ILE A 1 262 ? -33.409 -14.208 10.530 1.00 97.56 262 ILE A N 1
ATOM 2110 C CA . ILE A 1 262 ? -32.547 -14.183 9.346 1.00 97.56 262 ILE A CA 1
ATOM 2111 C C . ILE A 1 262 ? -33.036 -13.073 8.430 1.00 97.56 262 ILE A C 1
ATOM 2113 O O . ILE A 1 262 ? -34.209 -13.043 8.066 1.00 97.56 262 ILE A O 1
ATOM 2117 N N . THR A 1 263 ? -32.130 -12.193 8.030 1.00 96.62 263 THR A N 1
ATOM 2118 C CA . THR A 1 263 ? -32.353 -11.227 6.954 1.00 96.62 263 THR A CA 1
ATOM 2119 C C . THR A 1 263 ? -31.517 -11.621 5.747 1.00 96.62 263 THR A C 1
ATOM 2121 O O . THR A 1 263 ? -30.325 -11.904 5.890 1.00 96.62 263 THR A O 1
ATOM 2124 N N . VAL A 1 264 ? -32.146 -11.642 4.577 1.00 95.94 264 VAL A N 1
ATOM 2125 C CA . VAL A 1 264 ? -31.563 -12.061 3.304 1.00 95.94 264 VAL A CA 1
ATOM 2126 C C . VAL A 1 264 ? -31.594 -10.879 2.344 1.00 95.94 264 VAL A C 1
ATOM 2128 O O . VAL A 1 264 ? -32.669 -10.359 2.048 1.00 95.94 264 VAL A O 1
ATOM 2131 N N . ASP A 1 265 ? -30.428 -10.478 1.858 1.00 93.38 265 ASP A N 1
ATOM 2132 C CA . ASP A 1 265 ? -30.271 -9.482 0.800 1.00 93.38 265 ASP A CA 1
ATOM 2133 C C . ASP A 1 265 ? -30.070 -10.193 -0.547 1.00 93.38 265 ASP A C 1
ATOM 2135 O O . ASP A 1 265 ? -29.160 -11.019 -0.691 1.00 93.38 265 ASP A O 1
ATOM 2139 N N . CYS A 1 266 ? -30.951 -9.918 -1.513 1.00 88.44 266 CYS A N 1
ATOM 2140 C CA . CYS A 1 266 ? -30.961 -10.587 -2.812 1.00 88.44 266 CYS A CA 1
ATOM 2141 C C . CYS A 1 266 ? -30.123 -9.823 -3.839 1.00 88.44 266 CYS A C 1
ATOM 2143 O O . CYS A 1 266 ? -30.463 -8.706 -4.222 1.00 88.44 266 CYS A O 1
ATOM 2145 N N . GLN A 1 267 ? -29.076 -10.471 -4.353 1.00 85.06 267 GLN A N 1
ATOM 2146 C CA . GLN A 1 267 ? -28.222 -9.958 -5.425 1.00 85.06 267 GLN A CA 1
ATOM 2147 C C . GLN A 1 267 ? -28.479 -10.723 -6.738 1.00 85.06 267 GLN A C 1
ATOM 2149 O O . GLN A 1 267 ? -29.341 -11.599 -6.810 1.00 85.06 267 GLN A O 1
ATOM 2154 N N . MET A 1 268 ? -27.754 -10.381 -7.808 1.00 80.00 268 MET A N 1
ATOM 2155 C CA . MET A 1 268 ? -28.004 -10.927 -9.152 1.00 80.00 268 MET A CA 1
ATOM 2156 C C . MET A 1 268 ? -27.795 -12.447 -9.267 1.00 80.00 268 MET A C 1
ATOM 2158 O O . MET A 1 268 ? -28.566 -13.120 -9.944 1.00 80.00 268 MET A O 1
ATOM 2162 N N . ASP A 1 269 ? -26.755 -12.988 -8.635 1.00 82.69 269 ASP A N 1
ATOM 2163 C CA . ASP A 1 269 ? -26.329 -14.393 -8.747 1.00 82.69 269 ASP A CA 1
ATOM 2164 C C . ASP A 1 269 ? -26.196 -15.106 -7.387 1.00 82.69 269 ASP A C 1
ATOM 2166 O O . ASP A 1 269 ? -25.810 -16.273 -7.333 1.00 82.69 269 ASP A O 1
ATOM 2170 N N . HIS A 1 270 ? -26.480 -14.414 -6.281 1.00 87.69 270 HIS A N 1
ATOM 2171 C CA . HIS A 1 270 ? -26.341 -14.933 -4.921 1.00 87.69 270 HIS A CA 1
ATOM 2172 C C . HIS A 1 270 ? -27.183 -14.133 -3.922 1.00 87.69 270 HIS A C 1
ATOM 2174 O O . HIS A 1 270 ? -27.788 -13.117 -4.262 1.00 87.69 270 HIS A O 1
ATOM 2180 N N . VAL A 1 271 ? -27.179 -14.572 -2.666 1.00 91.00 271 VAL A N 1
ATOM 2181 C CA . VAL A 1 271 ? -27.775 -13.857 -1.539 1.00 91.00 271 VAL A CA 1
ATOM 2182 C C . VAL A 1 271 ? -26.774 -13.707 -0.399 1.00 91.00 271 VAL A C 1
ATOM 2184 O O . VAL A 1 271 ? -25.961 -14.601 -0.143 1.00 91.00 271 VAL A O 1
ATOM 2187 N N . PHE A 1 272 ? -26.846 -12.586 0.311 1.00 94.12 272 PHE A N 1
ATOM 2188 C CA . PHE A 1 272 ? -26.156 -12.410 1.585 1.00 94.12 272 PHE A CA 1
ATOM 2189 C C . PHE A 1 272 ? -27.134 -12.641 2.725 1.00 94.12 272 PHE A C 1
ATOM 2191 O O . PHE A 1 272 ? -28.243 -12.109 2.719 1.00 94.12 272 PHE A O 1
ATOM 2198 N N . VAL A 1 273 ? -26.727 -13.432 3.713 1.00 95.31 273 VAL A N 1
ATOM 2199 C CA . VAL A 1 273 ? -27.556 -13.738 4.879 1.00 95.31 273 VAL A CA 1
ATOM 2200 C C . VAL A 1 273 ? -26.900 -13.259 6.157 1.00 95.31 273 VAL A C 1
ATOM 2202 O O . VAL A 1 273 ? -25.697 -13.424 6.356 1.00 95.31 273 VAL A O 1
ATOM 2205 N N . VAL A 1 274 ? -27.717 -12.710 7.051 1.00 96.38 274 VAL A N 1
ATOM 2206 C CA . VAL A 1 274 ? -27.328 -12.347 8.414 1.00 96.38 274 VAL A CA 1
ATOM 2207 C C . VAL A 1 274 ? -28.352 -12.937 9.373 1.00 96.38 274 VAL A C 1
ATOM 2209 O O . VAL A 1 274 ? -29.540 -12.641 9.276 1.00 96.38 274 VAL A O 1
ATOM 2212 N N . ALA A 1 275 ? -27.893 -13.767 10.306 1.00 95.06 275 ALA A N 1
ATOM 2213 C CA . ALA A 1 275 ? -28.700 -14.344 11.371 1.00 95.06 275 ALA A CA 1
ATOM 2214 C C . ALA A 1 275 ? -28.375 -13.654 12.699 1.00 95.06 275 ALA A C 1
ATOM 2216 O O . ALA A 1 275 ? -27.210 -13.583 13.101 1.00 95.06 275 ALA A O 1
ATOM 2217 N N . ARG A 1 276 ? -29.390 -13.168 13.413 1.00 94.88 276 ARG A N 1
ATOM 2218 C CA . ARG A 1 276 ? -29.238 -12.542 14.734 1.00 94.88 276 ARG A CA 1
ATOM 2219 C C . ARG A 1 276 ? -30.162 -13.174 15.763 1.00 94.88 276 ARG A C 1
ATOM 2221 O O . ARG A 1 276 ? -31.314 -13.464 15.458 1.00 94.88 276 ARG A O 1
ATOM 2228 N N . SER A 1 277 ? -29.657 -13.326 16.980 1.00 94.25 277 SER A N 1
ATOM 2229 C CA . SER A 1 277 ? -30.435 -13.611 18.185 1.00 94.25 277 SER A CA 1
ATOM 2230 C C . SER A 1 277 ? -30.823 -12.299 18.860 1.00 94.25 277 SER A C 1
ATOM 2232 O O . SER A 1 277 ? -30.026 -11.356 18.853 1.00 94.25 277 SER A O 1
ATOM 2234 N N . TRP A 1 278 ? -32.018 -12.227 19.437 1.00 94.50 278 TRP A N 1
ATOM 2235 C CA . TRP A 1 278 ? -32.549 -11.020 20.066 1.00 94.50 278 TRP A CA 1
ATOM 2236 C C . TRP A 1 278 ? -32.992 -11.289 21.502 1.00 94.50 278 TRP A C 1
ATOM 2238 O O . TRP A 1 278 ? -33.548 -12.342 21.810 1.00 94.50 278 TRP A O 1
ATOM 2248 N N . ALA A 1 279 ? -32.776 -10.307 22.369 1.00 93.19 279 ALA A N 1
ATOM 2249 C CA . ALA A 1 279 ? -33.356 -10.247 23.701 1.00 93.19 279 ALA A CA 1
ATOM 2250 C C . ALA A 1 279 ? -34.646 -9.414 23.681 1.00 93.19 279 ALA A C 1
ATOM 2252 O O . ALA A 1 279 ? -34.905 -8.643 22.754 1.00 93.19 279 ALA A O 1
ATOM 2253 N N . ALA A 1 280 ? -35.457 -9.547 24.731 1.00 91.00 280 ALA A N 1
ATOM 2254 C CA . ALA A 1 280 ? -36.744 -8.857 24.832 1.00 91.00 280 ALA A CA 1
ATOM 2255 C C . ALA A 1 280 ? -36.621 -7.324 24.946 1.00 91.00 280 ALA A C 1
ATOM 2257 O O . ALA A 1 280 ? -37.584 -6.613 24.678 1.00 91.00 280 ALA A O 1
ATOM 2258 N N . ASP A 1 281 ? -35.444 -6.815 25.318 1.00 89.12 281 ASP A N 1
ATOM 2259 C CA . ASP A 1 281 ? -35.132 -5.382 25.387 1.00 89.12 281 ASP A CA 1
ATOM 2260 C C . ASP A 1 281 ? -34.714 -4.779 24.030 1.00 89.12 281 ASP A C 1
ATOM 2262 O O . ASP A 1 281 ? -34.413 -3.589 23.947 1.00 89.12 281 ASP A O 1
ATOM 2266 N N . GLY A 1 282 ? -34.689 -5.586 22.963 1.00 86.19 282 GLY A N 1
ATOM 2267 C CA . GLY A 1 282 ? -34.272 -5.171 21.624 1.00 86.19 282 GLY A CA 1
ATOM 2268 C C . GLY A 1 282 ? -32.761 -5.222 21.391 1.00 86.19 282 GLY A C 1
ATOM 2269 O O . GLY A 1 282 ? -32.308 -4.933 20.281 1.00 86.19 282 GLY A O 1
ATOM 2270 N N . SER A 1 283 ? -31.959 -5.621 22.383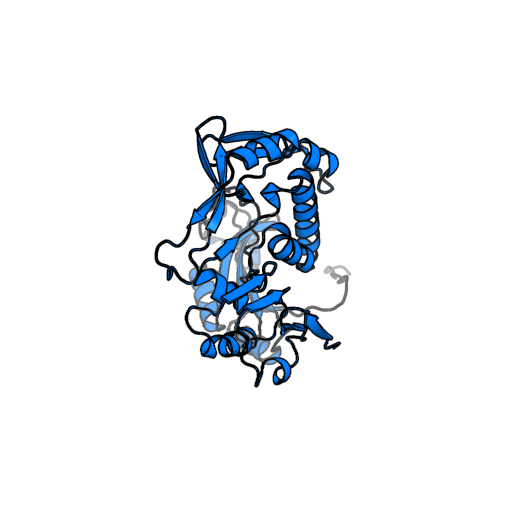 1.00 87.88 283 SER A N 1
ATOM 2271 C CA . SER A 1 283 ? -30.549 -5.932 22.144 1.00 87.88 283 SER A CA 1
ATOM 2272 C C . SER A 1 283 ? -30.417 -7.200 21.292 1.00 87.88 283 SER A C 1
ATOM 2274 O O . SER A 1 283 ? -31.258 -8.099 21.338 1.00 87.88 283 SER A O 1
ATOM 2276 N N . SER A 1 284 ? -29.371 -7.277 20.467 1.00 91.25 284 SER A N 1
ATOM 2277 C CA . SER A 1 284 ? -29.152 -8.434 19.594 1.00 91.25 284 SER A CA 1
ATOM 2278 C C . SER A 1 284 ? -27.691 -8.824 19.435 1.00 91.25 284 SER A C 1
ATOM 2280 O O . SER A 1 284 ? -26.786 -7.988 19.493 1.00 91.25 284 SER A O 1
ATOM 2282 N N . ARG A 1 285 ? -27.481 -10.119 19.188 1.00 89.38 285 ARG A N 1
ATOM 2283 C CA . ARG A 1 285 ? -26.184 -10.778 19.012 1.00 89.38 285 ARG A CA 1
ATOM 2284 C C . ARG A 1 285 ? -26.134 -11.429 17.629 1.00 89.38 285 ARG A C 1
ATOM 2286 O O . ARG A 1 285 ? -27.087 -12.082 17.208 1.00 89.38 285 ARG A O 1
ATOM 2293 N N . LEU A 1 286 ? -25.042 -11.215 16.899 1.00 91.75 286 LEU A N 1
ATOM 2294 C CA . LEU A 1 286 ? -24.845 -11.771 15.556 1.00 91.75 286 LEU A CA 1
ATOM 2295 C C . LEU A 1 286 ? -24.556 -13.269 15.635 1.00 91.75 286 LEU A C 1
ATOM 2297 O O . LEU A 1 286 ? -23.451 -13.607 16.002 1.00 91.75 286 LEU A O 1
ATOM 2301 N N . LEU A 1 287 ? -25.480 -14.147 15.244 1.00 89.50 287 LEU A N 1
ATOM 2302 C CA . LEU A 1 287 ? -25.268 -15.600 15.298 1.00 89.50 287 LEU A CA 1
ATOM 2303 C C . LEU A 1 287 ? -24.394 -16.118 14.154 1.00 89.50 287 LEU A C 1
ATOM 2305 O O . LEU A 1 287 ? -23.522 -16.956 14.377 1.00 89.50 287 LEU A O 1
ATOM 2309 N N . TRP A 1 288 ? -24.670 -15.657 12.933 1.00 91.94 288 TRP A N 1
ATOM 2310 C CA . TRP A 1 288 ? -24.020 -16.140 11.716 1.00 91.94 288 TRP A CA 1
ATOM 2311 C C . TRP A 1 288 ? -24.181 -15.136 10.576 1.00 91.94 288 TRP A C 1
ATOM 2313 O O . TRP A 1 288 ? -25.161 -14.389 10.536 1.00 91.94 288 TRP A O 1
ATOM 2323 N N . HIS A 1 289 ? -23.262 -15.152 9.619 1.00 93.69 289 HIS A N 1
ATOM 2324 C CA . HIS A 1 289 ? -23.434 -14.490 8.332 1.00 93.69 289 HIS A CA 1
ATOM 2325 C C . HIS A 1 289 ? -22.708 -15.284 7.248 1.00 93.69 289 HIS A C 1
ATOM 2327 O O . HIS A 1 289 ? -21.665 -15.881 7.506 1.00 93.69 289 HIS A O 1
ATOM 2333 N N . GLU A 1 290 ? -23.264 -15.319 6.041 1.00 91.44 290 GLU A N 1
ATOM 2334 C CA . GLU A 1 290 ? -22.698 -16.102 4.941 1.00 91.44 290 GLU A CA 1
ATOM 2335 C C . GLU A 1 290 ? -23.168 -15.568 3.584 1.00 91.44 290 GLU A C 1
ATOM 2337 O O . GLU A 1 290 ? -24.169 -14.856 3.488 1.00 91.44 290 GLU A O 1
ATOM 2342 N N . LYS A 1 291 ? -22.442 -15.921 2.524 1.00 93.06 291 LYS A N 1
ATOM 2343 C CA . LYS A 1 291 ? -22.899 -15.773 1.143 1.00 93.06 291 LYS A CA 1
ATOM 2344 C C . LYS A 1 291 ? -23.425 -17.123 0.669 1.00 93.06 291 LYS A C 1
ATOM 2346 O O . LYS A 1 291 ? -22.682 -18.098 0.684 1.00 93.06 291 LYS A O 1
ATOM 2351 N N . LEU A 1 292 ? -24.671 -17.164 0.214 1.00 91.44 292 LEU A N 1
ATOM 2352 C CA . LEU A 1 292 ? -25.326 -18.377 -0.275 1.00 91.44 292 LEU A CA 1
ATOM 2353 C C . LEU A 1 292 ? -25.775 -18.197 -1.724 1.00 91.44 292 LEU A C 1
ATOM 2355 O O . LEU A 1 292 ? -25.968 -17.076 -2.187 1.00 91.44 292 LEU A O 1
ATOM 2359 N N . ILE A 1 293 ? -25.920 -19.299 -2.454 1.00 89.81 293 ILE A N 1
ATOM 2360 C CA . ILE A 1 293 ? -26.211 -19.262 -3.896 1.00 89.81 293 ILE A CA 1
ATOM 2361 C C . ILE A 1 293 ? -27.713 -19.456 -4.153 1.00 89.81 293 ILE A C 1
ATOM 2363 O O . ILE A 1 293 ? -28.233 -18.973 -5.156 1.00 89.81 293 ILE A O 1
ATOM 2367 N N . SER A 1 294 ? -28.436 -20.124 -3.246 1.00 90.56 294 SER A N 1
ATOM 2368 C CA . SER A 1 294 ? -29.854 -20.448 -3.436 1.00 90.56 294 SER A CA 1
ATOM 2369 C C . SER A 1 294 ? -30.716 -20.251 -2.184 1.00 90.56 294 SER A C 1
ATOM 2371 O O . SER A 1 294 ? -30.239 -20.280 -1.051 1.00 90.56 294 SER A O 1
ATOM 2373 N N . PHE A 1 295 ? -32.035 -20.124 -2.375 1.00 92.75 295 PHE A N 1
ATOM 2374 C CA . PHE A 1 295 ? -33.000 -20.139 -1.265 1.00 92.75 295 PHE A CA 1
ATOM 2375 C C . PHE A 1 295 ? -33.106 -21.504 -0.565 1.00 92.75 295 PHE A C 1
ATOM 2377 O O . PHE A 1 295 ? -33.573 -21.578 0.573 1.00 92.75 295 PHE A O 1
ATOM 2384 N N . ASP A 1 296 ? -32.671 -22.593 -1.196 1.00 93.69 296 ASP A N 1
ATOM 2385 C CA . ASP A 1 296 ? -32.589 -23.889 -0.518 1.00 93.69 296 ASP A CA 1
ATOM 2386 C C . ASP A 1 296 ? -31.454 -23.886 0.510 1.00 93.69 296 ASP A C 1
ATOM 2388 O O . ASP A 1 296 ? -31.655 -24.318 1.645 1.00 93.69 296 ASP A O 1
ATOM 2392 N N . ASP A 1 297 ? -30.317 -23.266 0.186 1.00 93.88 297 ASP A N 1
ATOM 2393 C CA . ASP A 1 297 ? -29.215 -23.082 1.137 1.00 93.88 297 ASP A CA 1
ATOM 2394 C C . ASP A 1 297 ? -29.634 -22.212 2.329 1.00 93.88 297 ASP A C 1
ATOM 2396 O O . ASP A 1 297 ? -29.307 -22.518 3.475 1.00 93.88 297 ASP A O 1
ATOM 2400 N N . VAL A 1 298 ? -30.417 -21.156 2.081 1.00 95.25 298 VAL A N 1
ATOM 2401 C CA . VAL A 1 298 ? -30.982 -20.313 3.149 1.00 95.25 298 VAL A CA 1
ATOM 2402 C C . VAL A 1 298 ? -31.923 -21.129 4.046 1.00 95.25 298 VAL A C 1
ATOM 2404 O O . VAL A 1 298 ? -31.915 -20.958 5.264 1.00 95.25 298 VAL A O 1
ATOM 2407 N N . SER A 1 299 ? -32.703 -22.052 3.474 1.00 95.19 299 SER A N 1
ATOM 2408 C CA . SER A 1 299 ? -33.585 -22.947 4.241 1.00 95.19 299 SER A CA 1
ATOM 2409 C C . SER A 1 299 ? -32.782 -23.908 5.119 1.00 95.19 299 SER A C 1
ATOM 2411 O O . SER A 1 299 ? -33.096 -24.073 6.299 1.00 95.19 299 SER A O 1
ATOM 2413 N N . ASN A 1 300 ? -31.707 -24.480 4.572 1.00 94.81 300 ASN A N 1
ATOM 2414 C CA . ASN A 1 300 ? -30.781 -25.340 5.309 1.00 94.81 300 ASN A CA 1
ATOM 2415 C C . ASN A 1 300 ? -30.109 -24.576 6.458 1.00 94.81 300 ASN A C 1
ATOM 2417 O O . ASN A 1 300 ? -29.996 -25.094 7.571 1.00 94.81 300 ASN A O 1
ATOM 2421 N N . LEU A 1 301 ? -29.713 -23.321 6.220 1.00 93.81 301 LEU A N 1
ATOM 2422 C CA . LEU A 1 301 ? -29.161 -22.449 7.252 1.00 93.81 301 LEU A CA 1
ATOM 2423 C C . LEU A 1 301 ? -30.187 -22.142 8.351 1.00 93.81 301 LEU A C 1
ATOM 2425 O O . LEU A 1 301 ? -29.855 -22.239 9.532 1.00 93.81 301 LEU A O 1
ATOM 2429 N N . ALA A 1 302 ? -31.421 -21.794 7.980 1.00 94.75 302 ALA A N 1
ATOM 2430 C CA . ALA A 1 302 ? -32.494 -21.514 8.931 1.00 94.75 302 ALA A CA 1
ATOM 2431 C C . ALA A 1 302 ? -32.778 -22.726 9.826 1.00 94.75 302 ALA A C 1
ATOM 2433 O O . ALA A 1 302 ? -32.878 -22.579 11.042 1.00 94.75 302 ALA A O 1
ATOM 2434 N N . GLN A 1 303 ? -32.812 -23.929 9.247 1.00 93.81 303 GLN A N 1
ATOM 2435 C CA . GLN A 1 303 ? -32.963 -25.169 10.003 1.00 93.81 303 GLN A CA 1
ATOM 2436 C C . GLN A 1 303 ? -31.770 -25.418 10.935 1.00 93.81 303 GLN A C 1
ATOM 2438 O O . GLN A 1 303 ? -31.975 -25.728 12.107 1.00 93.81 303 GLN A O 1
ATOM 2443 N N . ARG A 1 304 ? -30.534 -25.234 10.447 1.00 92.81 304 ARG A N 1
ATOM 2444 C CA . ARG A 1 304 ? -29.304 -25.385 11.246 1.00 92.81 304 ARG A CA 1
ATOM 2445 C C . ARG A 1 304 ? -29.284 -24.462 12.464 1.00 92.81 304 ARG A C 1
ATOM 2447 O O . ARG A 1 304 ? -28.769 -24.847 13.506 1.00 92.81 304 ARG A O 1
ATOM 2454 N N . LEU A 1 305 ? -29.817 -23.250 12.325 1.00 92.50 305 LEU A N 1
ATOM 2455 C CA . LEU A 1 305 ? -29.842 -22.233 13.378 1.00 92.50 305 LEU A CA 1
ATOM 2456 C C . LEU A 1 305 ? -31.145 -22.220 14.195 1.00 92.50 305 LEU A C 1
ATOM 2458 O O . LEU A 1 305 ? -31.318 -21.333 15.033 1.00 92.50 305 LEU A O 1
ATOM 2462 N N . GLU A 1 306 ? -32.049 -23.180 13.975 1.00 92.94 306 GLU A N 1
ATOM 2463 C CA . GLU A 1 306 ? -33.360 -23.271 14.644 1.00 92.94 306 GLU A CA 1
ATOM 2464 C C . GLU A 1 306 ? -34.220 -22.002 14.471 1.00 92.94 306 GLU A C 1
ATOM 2466 O O . GLU A 1 306 ? -34.955 -21.586 15.370 1.00 92.94 306 GLU A O 1
ATOM 2471 N N . VAL A 1 307 ?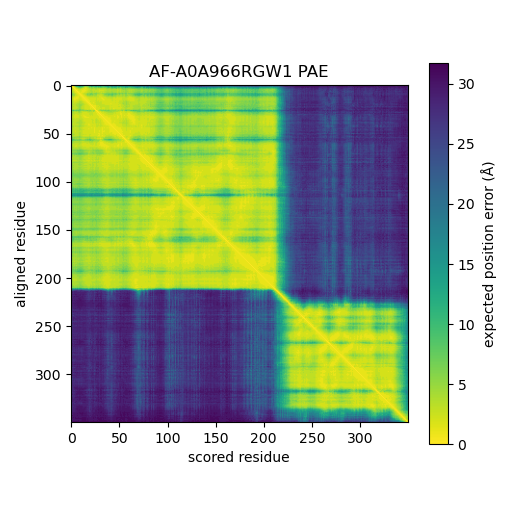 -34.119 -21.355 13.308 1.00 94.62 307 VAL A N 1
ATOM 2472 C CA . VAL A 1 307 ? -34.881 -20.148 12.975 1.00 94.62 307 VAL A CA 1
ATOM 2473 C C . VAL A 1 307 ? -36.240 -20.554 12.427 1.00 94.62 307 VAL A C 1
ATOM 2475 O O . VAL A 1 307 ? -36.343 -21.282 11.438 1.00 94.62 307 VAL A O 1
ATOM 2478 N N . HIS A 1 308 ? -37.303 -20.059 13.055 1.00 94.62 308 HIS A N 1
ATOM 2479 C CA . HIS A 1 308 ? -38.656 -20.312 12.580 1.00 94.62 308 HIS A CA 1
ATOM 2480 C C . HIS A 1 308 ? -38.861 -19.682 11.185 1.00 94.62 308 HIS A C 1
ATOM 2482 O O . HIS A 1 308 ? -38.477 -18.527 10.998 1.00 94.62 308 HIS A O 1
ATOM 2488 N N . PRO A 1 309 ? -39.506 -20.360 10.212 1.00 93.50 309 PRO A N 1
ATOM 2489 C CA . PRO A 1 309 ? -39.623 -19.855 8.839 1.00 93.50 309 PRO A CA 1
ATOM 2490 C C . PRO A 1 309 ? -40.218 -18.443 8.729 1.00 93.50 309 PRO A C 1
ATOM 2492 O O . PRO A 1 309 ? -39.748 -17.630 7.943 1.00 93.50 309 PRO A O 1
ATOM 2495 N N . SER A 1 310 ? -41.199 -18.106 9.569 1.00 92.38 310 SER A N 1
ATOM 2496 C CA . SER A 1 310 ? -41.817 -16.769 9.573 1.00 92.38 310 SER A CA 1
ATOM 2497 C C . SER A 1 310 ? -40.906 -15.647 10.092 1.00 92.38 310 SER A C 1
ATOM 2499 O O . SER A 1 310 ? -41.268 -14.481 9.977 1.00 92.38 310 SER A O 1
ATOM 2501 N N . LEU A 1 311 ? -39.738 -15.991 10.644 1.00 95.00 311 LEU A N 1
ATOM 2502 C CA . LEU A 1 311 ? -38.688 -15.062 11.075 1.00 95.00 311 LEU A CA 1
ATOM 2503 C C . LEU A 1 311 ? -37.527 -14.973 10.068 1.00 95.00 311 LEU A C 1
ATOM 2505 O O . LEU A 1 311 ? -36.451 -14.466 10.390 1.00 95.00 311 LEU A O 1
ATOM 2509 N N . VAL A 1 312 ? -37.738 -15.468 8.847 1.00 97.06 312 VAL A N 1
ATOM 2510 C CA . VAL A 1 312 ? -36.851 -15.238 7.708 1.00 97.06 312 VAL A CA 1
ATOM 2511 C C . VAL A 1 312 ? -37.438 -14.109 6.868 1.00 97.06 312 VAL A C 1
ATOM 2513 O O . VAL A 1 312 ? -38.571 -14.201 6.386 1.00 97.06 312 VAL A O 1
ATOM 2516 N N . PHE A 1 313 ? -36.658 -13.047 6.702 1.00 96.44 313 PHE A N 1
ATOM 2517 C CA . PHE A 1 313 ? -37.027 -11.850 5.962 1.00 96.44 313 PHE A CA 1
ATOM 2518 C C . PHE A 1 313 ? -36.129 -11.693 4.744 1.00 96.44 313 PHE A C 1
ATOM 2520 O O . PHE A 1 313 ? -34.910 -11.755 4.871 1.00 96.44 313 PHE A O 1
ATOM 2527 N N . VAL A 1 314 ? -36.718 -11.478 3.573 1.00 95.62 314 VAL A N 1
ATOM 2528 C CA . VAL A 1 314 ? -35.983 -11.411 2.304 1.00 95.62 314 VAL A CA 1
ATOM 2529 C C . VAL A 1 314 ? -36.261 -10.086 1.619 1.00 95.62 314 VAL A C 1
ATOM 2531 O O . VAL A 1 314 ? -37.428 -9.747 1.423 1.00 95.62 314 VAL A O 1
ATOM 2534 N N . ASP A 1 315 ? -35.217 -9.347 1.249 1.00 92.06 315 ASP A N 1
ATOM 2535 C CA . ASP A 1 315 ? -35.368 -8.135 0.448 1.00 92.06 315 ASP A CA 1
ATOM 2536 C C . ASP A 1 315 ? -35.888 -8.474 -0.956 1.00 92.06 315 ASP A C 1
ATOM 2538 O O . ASP A 1 315 ? -35.332 -9.316 -1.665 1.00 92.06 315 ASP A O 1
ATOM 2542 N N . ALA A 1 316 ? -36.983 -7.823 -1.341 1.00 88.75 316 ALA A N 1
ATOM 2543 C CA . ALA A 1 316 ? -37.661 -7.974 -2.622 1.00 88.75 316 ALA A CA 1
ATOM 2544 C C . ALA A 1 316 ? -37.402 -6.798 -3.581 1.00 88.75 316 ALA A C 1
ATOM 2546 O O . ALA A 1 316 ? -38.081 -6.697 -4.611 1.00 88.75 316 ALA A O 1
ATOM 2547 N N . GLY A 1 317 ? -36.449 -5.910 -3.263 1.00 79.94 317 GLY A N 1
ATOM 2548 C CA . GLY A 1 317 ? -36.027 -4.808 -4.136 1.00 79.94 317 GLY A CA 1
ATOM 2549 C C . GLY A 1 317 ? -35.449 -5.265 -5.482 1.00 79.94 317 GLY A C 1
ATOM 2550 O O . GLY A 1 317 ? -35.582 -4.561 -6.483 1.00 79.94 317 GLY A O 1
ATOM 2551 N N . TYR A 1 318 ? -34.880 -6.472 -5.532 1.00 71.88 318 TYR A N 1
ATOM 2552 C CA . TYR A 1 318 ? -34.358 -7.112 -6.739 1.00 71.88 318 TYR A CA 1
ATOM 2553 C C . TYR A 1 318 ? -35.098 -8.427 -7.041 1.00 71.88 318 TYR A C 1
ATOM 2555 O O . TYR A 1 318 ? -35.538 -9.113 -6.123 1.00 71.88 318 TYR A O 1
ATOM 2563 N N . ALA A 1 319 ? -35.258 -8.782 -8.327 1.00 74.25 319 ALA A N 1
ATOM 2564 C CA . ALA A 1 319 ? -35.933 -10.011 -8.787 1.00 74.25 319 ALA A CA 1
ATOM 2565 C C . ALA A 1 319 ? -37.270 -10.308 -8.064 1.00 74.25 319 ALA A C 1
ATOM 2567 O O . ALA A 1 319 ? -37.594 -11.448 -7.729 1.00 74.25 319 ALA A O 1
ATOM 2568 N N . THR A 1 320 ? -38.063 -9.257 -7.834 1.00 82.06 320 THR A N 1
ATOM 2569 C CA . THR A 1 320 ? -39.237 -9.223 -6.948 1.00 82.06 320 THR A CA 1
ATOM 2570 C C . THR A 1 320 ? -40.196 -10.408 -7.112 1.00 82.06 320 THR A C 1
ATOM 2572 O O . THR A 1 320 ? -40.679 -10.964 -6.128 1.00 82.06 320 THR A O 1
ATOM 2575 N N . TYR A 1 321 ? -40.466 -10.830 -8.351 1.00 85.62 321 TYR A N 1
ATOM 2576 C CA . TYR A 1 321 ? -41.360 -11.957 -8.622 1.00 85.62 321 TYR A CA 1
ATOM 2577 C C . TYR A 1 321 ? -40.817 -13.288 -8.076 1.00 85.62 321 TYR A C 1
ATOM 2579 O O . TYR A 1 321 ? -41.551 -14.046 -7.436 1.00 85.62 321 TYR A O 1
ATOM 2587 N N . ASP A 1 322 ? -39.530 -13.564 -8.294 1.00 84.88 322 ASP A N 1
ATOM 2588 C CA . ASP A 1 322 ? -38.884 -14.791 -7.831 1.00 84.88 322 ASP A CA 1
ATOM 2589 C C . ASP A 1 322 ? -38.730 -14.801 -6.308 1.00 84.88 322 ASP A C 1
ATOM 2591 O O . ASP A 1 322 ? -38.947 -15.846 -5.687 1.00 84.88 322 ASP A O 1
ATOM 2595 N N . VAL A 1 323 ? -38.454 -13.639 -5.703 1.00 88.31 323 VAL A N 1
ATOM 2596 C CA . VAL A 1 323 ? -38.429 -13.464 -4.242 1.00 88.31 323 VAL A CA 1
ATOM 2597 C C . VAL A 1 323 ? -39.796 -13.781 -3.642 1.00 88.31 323 VAL A C 1
ATOM 2599 O O . VAL A 1 323 ? -39.890 -14.621 -2.748 1.00 88.31 323 VAL A O 1
ATOM 2602 N N . TYR A 1 324 ? -40.882 -13.200 -4.162 1.00 90.94 324 TYR A N 1
ATOM 2603 C CA . TYR A 1 324 ? -42.225 -13.487 -3.650 1.00 90.94 324 TYR A CA 1
ATOM 2604 C C . TYR A 1 324 ? -42.610 -14.957 -3.793 1.00 90.94 324 TYR A C 1
ATOM 2606 O O . TYR A 1 324 ? -43.145 -15.544 -2.849 1.00 90.94 324 TYR A O 1
ATOM 2614 N N . ARG A 1 325 ? -42.303 -15.580 -4.936 1.00 90.12 325 ARG A N 1
ATOM 2615 C CA . ARG A 1 325 ? -42.539 -17.016 -5.138 1.00 90.12 325 ARG A CA 1
ATOM 2616 C C . ARG A 1 325 ? -41.730 -17.857 -4.146 1.00 90.12 325 ARG A C 1
ATOM 2618 O O . ARG A 1 325 ? -42.266 -18.800 -3.563 1.00 90.12 325 ARG A O 1
ATOM 2625 N N . GLY A 1 326 ? -40.458 -17.512 -3.945 1.00 89.88 326 GLY A N 1
ATOM 2626 C CA . GLY A 1 326 ? -39.555 -18.178 -3.008 1.00 89.88 326 GLY A CA 1
ATOM 2627 C C . GLY A 1 326 ? -40.043 -18.093 -1.564 1.00 89.88 326 GLY A C 1
ATOM 2628 O O . GLY A 1 326 ? -40.102 -19.122 -0.883 1.00 89.88 326 GLY A O 1
ATOM 2629 N N . CYS A 1 327 ? -40.460 -16.899 -1.139 1.00 92.75 327 CYS A N 1
ATOM 2630 C CA . CYS A 1 327 ? -40.989 -16.636 0.194 1.00 92.75 327 CYS A CA 1
ATOM 2631 C C . CYS A 1 327 ? -42.322 -17.346 0.443 1.00 92.75 327 CYS A C 1
ATOM 2633 O O . CYS A 1 327 ? -42.481 -17.998 1.476 1.00 92.75 327 CYS A O 1
ATOM 2635 N N . ALA A 1 328 ? -43.255 -17.296 -0.512 1.00 91.62 328 ALA A N 1
ATOM 2636 C CA . ALA A 1 328 ? -44.553 -17.959 -0.390 1.00 91.62 328 ALA A CA 1
ATOM 2637 C C . ALA A 1 328 ? -44.413 -19.482 -0.225 1.00 91.62 328 ALA A C 1
ATOM 2639 O O . ALA A 1 328 ? -45.082 -20.076 0.620 1.00 91.62 328 ALA A O 1
ATOM 2640 N N . ALA A 1 329 ? -43.500 -20.109 -0.976 1.00 91.12 329 ALA A N 1
ATOM 2641 C CA . ALA A 1 329 ? -43.243 -21.547 -0.881 1.00 91.12 329 ALA A CA 1
ATOM 2642 C C . ALA A 1 329 ? -42.676 -21.975 0.487 1.00 91.12 329 ALA A C 1
ATOM 2644 O O . ALA A 1 329 ? -42.898 -23.105 0.918 1.00 91.12 329 ALA A O 1
ATOM 2645 N N . ARG A 1 330 ? -41.956 -21.079 1.175 1.00 92.06 330 ARG A N 1
ATOM 2646 C CA . ARG A 1 330 ? -41.205 -21.373 2.411 1.00 92.06 330 ARG A CA 1
ATOM 2647 C C . ARG A 1 330 ? -41.792 -20.725 3.665 1.00 92.06 330 ARG A C 1
ATOM 2649 O O . ARG A 1 330 ? -41.269 -20.932 4.754 1.00 92.06 330 ARG A O 1
ATOM 2656 N N . ARG A 1 331 ? -42.905 -19.991 3.531 1.00 92.88 331 ARG A N 1
ATOM 2657 C CA . ARG A 1 331 ? -43.548 -19.202 4.602 1.00 92.88 331 ARG A CA 1
ATOM 2658 C C . ARG A 1 331 ? -42.626 -18.130 5.195 1.00 92.88 331 ARG A C 1
ATOM 2660 O O . ARG A 1 331 ? -42.661 -17.882 6.400 1.00 92.88 331 ARG A O 1
ATOM 2667 N N . TRP A 1 332 ? -41.810 -17.523 4.341 1.00 96.00 332 TRP A N 1
ATOM 2668 C CA . TRP A 1 332 ? -40.949 -16.394 4.688 1.00 96.00 332 TRP A CA 1
ATOM 2669 C C . TRP A 1 332 ? -41.647 -15.068 4.415 1.00 96.00 332 TRP A C 1
ATOM 2671 O O . TRP A 1 332 ? -42.629 -15.005 3.669 1.00 96.00 332 TRP A O 1
ATOM 2681 N N . THR A 1 333 ? -41.102 -14.000 4.984 1.00 94.31 333 THR A N 1
ATOM 2682 C CA . THR A 1 333 ? -41.623 -12.645 4.822 1.00 94.31 333 THR A CA 1
ATOM 2683 C C . THR A 1 333 ? -40.773 -11.883 3.811 1.00 94.31 333 THR A C 1
ATOM 2685 O O . THR A 1 333 ? -39.581 -11.684 4.010 1.00 94.31 333 THR A O 1
ATOM 2688 N N . ALA A 1 334 ? -41.374 -11.431 2.714 1.00 93.00 334 ALA A N 1
ATOM 2689 C CA . ALA A 1 334 ? -40.697 -10.535 1.782 1.00 93.00 334 ALA A CA 1
ATOM 2690 C C . ALA A 1 334 ? -40.807 -9.083 2.277 1.00 93.00 334 ALA A C 1
ATOM 2692 O O . ALA A 1 334 ? -41.900 -8.628 2.621 1.00 93.00 334 ALA A O 1
ATOM 2693 N N . LEU A 1 335 ? -39.690 -8.364 2.300 1.00 90.19 335 LEU A N 1
ATOM 2694 C CA . LEU A 1 335 ? -39.616 -6.948 2.637 1.00 90.19 335 LEU A CA 1
ATOM 2695 C C . LEU A 1 335 ? -39.460 -6.135 1.356 1.00 90.19 335 LEU A C 1
ATOM 2697 O O . LEU A 1 335 ? -38.700 -6.501 0.469 1.00 90.19 335 LEU A O 1
ATOM 2701 N N . MET A 1 336 ? -40.178 -5.022 1.262 1.00 84.56 336 MET A N 1
ATOM 2702 C CA . MET A 1 336 ? -40.034 -4.073 0.166 1.00 84.56 336 MET A CA 1
ATOM 2703 C C . MET A 1 336 ? -39.870 -2.684 0.762 1.00 84.56 336 MET A C 1
ATOM 2705 O O . MET A 1 336 ? -40.719 -2.238 1.535 1.00 84.56 336 MET A O 1
ATOM 2709 N N . GLY A 1 337 ? -38.765 -2.023 0.427 1.00 76.12 337 GLY A N 1
ATOM 2710 C CA . GLY A 1 337 ? -38.543 -0.640 0.821 1.00 76.12 337 GLY A CA 1
ATOM 2711 C C . GLY A 1 337 ? -39.542 0.293 0.135 1.00 76.12 337 GLY A C 1
ATOM 2712 O O . GLY A 1 337 ? -39.783 0.181 -1.064 1.00 76.12 337 GLY A O 1
ATOM 2713 N N . ASP A 1 338 ? -40.099 1.235 0.891 1.00 76.81 338 ASP A N 1
ATOM 2714 C CA . ASP A 1 338 ? -40.814 2.400 0.365 1.00 76.81 338 ASP A CA 1
ATOM 2715 C C . ASP A 1 338 ? -39.972 3.647 0.691 1.00 76.81 338 ASP A C 1
ATOM 2717 O O . ASP A 1 338 ? -39.338 3.733 1.745 1.00 76.81 338 ASP A O 1
ATOM 2721 N N . ALA A 1 339 ? -39.937 4.611 -0.231 1.00 72.94 339 ALA A N 1
ATOM 2722 C CA . ALA A 1 339 ? -39.153 5.844 -0.134 1.00 72.94 339 ALA A CA 1
ATOM 2723 C C . ALA A 1 339 ? -39.673 6.821 0.941 1.00 72.94 339 ALA A C 1
ATOM 2725 O O . ALA A 1 339 ? -39.115 7.904 1.133 1.00 72.94 339 ALA A O 1
ATOM 2726 N N . ARG A 1 340 ? -40.763 6.475 1.631 1.00 76.12 340 ARG A N 1
ATOM 2727 C CA . ARG A 1 340 ? -41.311 7.263 2.736 1.00 76.12 340 ARG A CA 1
ATOM 2728 C C . ARG A 1 340 ? -40.357 7.273 3.922 1.00 76.12 340 ARG A C 1
ATOM 2730 O O . ARG A 1 340 ? -39.906 6.240 4.403 1.00 76.12 340 ARG A O 1
ATOM 2737 N N . THR A 1 341 ? -40.124 8.468 4.450 1.00 67.38 341 THR A N 1
ATOM 2738 C CA . THR A 1 341 ? -39.291 8.686 5.638 1.00 67.38 341 THR A CA 1
ATOM 2739 C C . THR A 1 341 ? -39.987 8.291 6.939 1.00 67.38 341 THR A C 1
ATOM 2741 O O . THR A 1 341 ? -39.314 8.031 7.931 1.00 67.38 341 THR A O 1
ATOM 2744 N N . THR A 1 342 ? -41.322 8.241 6.959 1.00 69.44 342 THR A N 1
ATOM 2745 C CA . THR A 1 342 ? -42.114 7.863 8.134 1.00 69.44 342 THR A CA 1
ATOM 2746 C C . THR A 1 342 ? -43.326 7.021 7.743 1.00 69.44 342 THR A C 1
ATOM 2748 O O . THR A 1 342 ? -43.943 7.219 6.694 1.00 69.44 342 THR A O 1
ATOM 2751 N N . TYR A 1 343 ? -43.689 6.085 8.620 1.00 70.44 343 TYR A N 1
ATOM 2752 C CA . TYR A 1 343 ? -44.902 5.279 8.510 1.00 70.44 343 TYR A CA 1
ATOM 2753 C C . TYR A 1 343 ? -45.810 5.613 9.691 1.00 70.44 343 TYR A C 1
ATOM 2755 O O . TYR A 1 343 ? -45.361 5.647 10.835 1.00 70.44 343 TYR A O 1
ATOM 2763 N N . GLN A 1 344 ? -47.093 5.864 9.429 1.00 70.88 344 GLN A N 1
ATOM 2764 C CA . GLN A 1 344 ? -48.076 6.015 10.499 1.00 70.88 344 GLN A CA 1
ATOM 2765 C C . GLN A 1 344 ? -48.464 4.629 11.016 1.00 70.88 344 GLN A C 1
ATOM 2767 O O . GLN A 1 344 ? -49.126 3.863 10.316 1.00 70.88 344 GLN A O 1
ATOM 2772 N N . HIS A 1 345 ? -48.057 4.305 12.243 1.00 62.38 345 HIS A N 1
ATOM 2773 C CA . HIS A 1 345 ? -48.554 3.126 12.939 1.00 62.38 345 HIS A CA 1
ATOM 2774 C C . HIS A 1 345 ? -49.924 3.452 13.543 1.00 62.38 345 HIS A C 1
ATOM 2776 O O . HIS A 1 345 ? -50.010 4.200 14.514 1.00 62.38 345 HIS A O 1
ATOM 2782 N N . ARG A 1 346 ? -51.003 2.935 12.942 1.00 58.25 346 ARG A N 1
ATOM 2783 C CA . ARG A 1 346 ? -52.349 3.052 13.519 1.00 58.25 346 ARG A CA 1
ATOM 2784 C C . ARG A 1 346 ? -52.484 2.077 14.675 1.00 58.25 346 ARG A C 1
ATOM 2786 O O . ARG A 1 346 ? -52.380 0.866 14.477 1.00 58.25 346 ARG A O 1
ATOM 2793 N N . LEU A 1 347 ? -52.729 2.614 15.863 1.00 67.81 347 LEU A N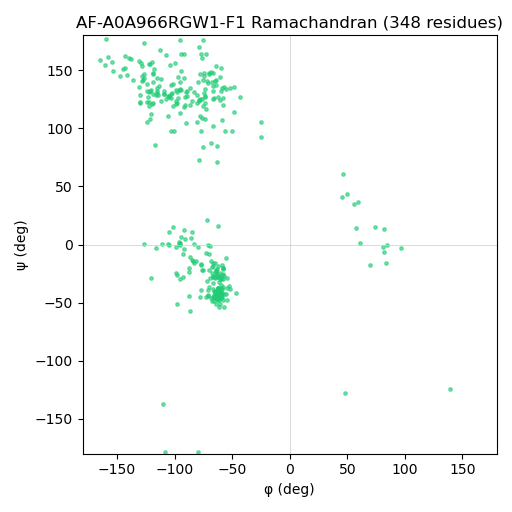 1
ATOM 2794 C CA . LEU A 1 347 ? -53.106 1.816 17.019 1.00 67.81 347 LEU A CA 1
ATOM 2795 C C . LEU A 1 347 ? -54.583 1.403 16.886 1.00 67.81 347 LEU A C 1
ATOM 2797 O O . LEU A 1 347 ? -55.335 2.052 16.154 1.00 67.81 347 LEU A O 1
ATOM 2801 N N . PRO A 1 348 ? -55.041 0.356 17.598 1.00 59.44 348 PRO A N 1
ATOM 2802 C CA . PRO A 1 348 ? -56.437 -0.102 17.558 1.00 59.44 348 PRO A CA 1
ATOM 2803 C C . PRO A 1 348 ? -57.485 0.981 17.891 1.00 59.44 348 PRO A C 1
ATOM 2805 O O . PRO A 1 348 ? -58.677 0.778 17.682 1.00 59.44 348 PRO A O 1
ATOM 2808 N N . ASN A 1 349 ? -57.039 2.129 18.401 1.00 50.25 349 ASN A N 1
ATOM 2809 C CA . ASN A 1 349 ? -57.840 3.210 18.954 1.00 50.25 349 ASN A CA 1
ATOM 2810 C C . ASN A 1 349 ? -57.927 4.437 18.022 1.00 50.25 349 ASN A C 1
ATOM 2812 O O . ASN A 1 349 ? -58.569 5.415 18.404 1.00 50.25 349 ASN A O 1
ATOM 2816 N N . GLY A 1 350 ? -57.297 4.394 16.839 1.00 42.62 350 GLY A N 1
ATOM 2817 C CA . GLY A 1 350 ? -57.198 5.525 15.905 1.00 42.62 350 GLY A CA 1
ATOM 2818 C C . GLY A 1 350 ? -55.781 6.048 15.778 1.00 42.62 350 GLY A C 1
ATOM 2819 O O . GLY A 1 350 ? -55.346 6.753 16.714 1.00 42.62 350 GLY A O 1
#

Nearest PDB structures (foldseek):
  3fgu-assembly1_A  TM=5.718E-01  e=7.167E-02  Homo sapiens
  3id8-assembly1_A  TM=6.194E-01  e=1.212E-01  Homo sapiens
  2d0p-assembly1_C  TM=6.241E-01  e=2.443E-01  Klebsiella oxytoca
  8dtc-assembly1_B  TM=4.795E-01  e=8.830E-01  Acanthamoeba castellanii
  5oow-assembly2_B  TM=3.697E-01  e=5.867E-01  Escherichia coli K-12

Secondary structure (DSSP, 8-state):
---EEEE-TTS-EEEE--TT-GGGGSS---SEEEE-SGGGSPTTHHHHHHTTTGGGGGG-EEEE-----BTTSHHHHHHHTS--EEEEEE-TTT--EEE--GGGEE--GGGEETTEE-HHHHHHH-EEEPTTT--EEESSHHHHHHHHHT-EEEES-TTS-TT---EE--GGGTS-HHHHHHHHHHHHHHHHTT--HHHHHHIIIII-PPBP-S-----------SPPTT---TT--EE-TT--EEPSS--TTT-SEESEEEEEEE-SS-EEEEEEEE-TTS-EEEEEEEEESSHHHHHHHHHHTT--GGGEEEE-SSSHHHHHHHHHHHTPEEE---S-S------TT-

Radius of gyration: 29.44 Å; Cα contacts (8 Å, |Δi|>4): 595; chains: 1; bounding box: 85×44×67 Å

Mean predicted aligned error: 15.13 Å